Protein AF-A0A7S0FKZ5-F1 (afdb_monomer)

Organism: NCBI:txid265543

Sequence (270 aa):
DNKPTMSDDGDIVVIEYAALLEEPGESDAANELKEKLTAAFGTDKSLGIVAIRGVPQFLEVRTEFLPMAHRLAHLPHDYLENELSDPKTLYNAGWSHGKEKLGDKPDTAKGSFYFNPLSDQPGTPELRDQFPLSYPCNVWPDERKIPGFEVKAKDLGSIMHKAVVRLSLHIDALAKKRLGESYADHMLYKQMQATDKAKGRLLYYFPIESSDASASGEKVSASEDSWIGWHNDSGFLTALAGDMYVNDETGQPIDKSLIDPAAGLYAVNR

Mean predicted aligned error: 7.4 Å

Radius of gyration: 20.61 Å; Cα contacts (8 Å, |Δi|>4): 330; chains: 1; bounding box: 55×38×53 Å

pLDDT: mean 86.05, std 18.17, range [23.62, 98.62]

Secondary structure (DSSP, 8-state):
--------PPPPEEEEHHHHHSPS-SSHHHHHHHHHHHHHHTSTT--S-EEEE--TTHHHHHHHHTTHHHHHHTS-HHHIIIIIB-GGGTSSSEEEES-SEETTEE--SEEEEEE-SS-SS-S-HHHHHH-TTTSPPP-PPPTTTSTTHHHHHHHHHHHHHHHHHHHHHHHHHHHHHHHGGGS-TTHHHHHHHH-----EEEEEEPPPPTTGGGTS-S---SS---SS-S---SSS---------B-TTT-PBPPGGGS-TT-SPPP---

Nearest PDB structures (foldseek):
  8rdb-assembly1_A  TM=6.483E-01  e=1.941E-03  Aspergillus nidulans FGSC A4
  1gp4-assembly1_A  TM=5.323E-01  e=3.664E-03  Arabidopsis thaliana

Solvent-accessible surface area (backbone atoms only — not comparable to full-atom values): 16377 Å² total; per-residue (Å²): 139,86,68,83,77,79,69,94,66,61,75,82,34,76,44,56,39,70,67,44,74,53,74,88,58,89,48,72,70,38,45,53,51,51,52,48,50,37,53,14,61,68,46,98,70,27,74,66,44,72,46,74,40,81,56,79,67,47,69,60,42,47,66,63,35,58,49,46,40,48,60,60,75,67,47,60,64,70,52,43,61,70,67,22,36,31,76,88,30,72,37,55,13,8,37,40,62,46,76,56,64,60,82,95,42,62,36,71,53,40,42,37,36,23,32,35,39,75,33,58,63,20,71,51,74,66,48,23,72,76,35,34,64,81,27,45,49,50,43,73,78,56,55,91,80,47,69,60,50,68,59,36,49,24,51,43,42,44,53,53,46,55,50,52,29,35,47,27,44,52,50,31,53,54,47,31,72,75,49,43,88,83,38,67,86,49,50,56,19,53,51,55,66,68,52,47,78,51,84,43,72,50,72,38,76,55,89,79,58,80,69,60,71,61,70,50,87,57,86,78,62,99,70,76,93,58,97,61,78,93,78,80,82,96,66,96,75,87,86,80,90,71,90,80,58,53,40,86,93,75,44,44,77,54,61,74,91,76,53,60,89,88,65,80,90,79,90,77,81,133

Structure (mmCIF, N/CA/C/O backbone):
data_AF-A0A7S0FKZ5-F1
#
_entry.id   AF-A0A7S0FKZ5-F1
#
loop_
_atom_site.group_PDB
_atom_site.id
_atom_site.type_symbol
_atom_site.label_atom_id
_atom_site.label_alt_id
_atom_site.label_comp_id
_atom_site.label_asym_id
_atom_site.label_entity_id
_atom_site.label_seq_id
_atom_site.pdbx_PDB_ins_code
_atom_site.Cartn_x
_atom_site.Cartn_y
_atom_site.Cartn_z
_atom_site.occupancy
_atom_site.B_iso_or_equiv
_atom_site.auth_seq_id
_atom_site.auth_comp_id
_atom_site.auth_asym_id
_atom_site.auth_atom_id
_atom_site.pdbx_PDB_model_num
ATOM 1 N N . ASP A 1 1 ? 34.069 11.061 21.290 1.00 31.83 1 ASP A N 1
ATOM 2 C CA . ASP A 1 1 ? 33.058 10.106 21.778 1.00 31.83 1 ASP A CA 1
ATOM 3 C C . ASP A 1 1 ? 31.663 10.489 21.307 1.00 31.83 1 ASP A C 1
ATOM 5 O O . ASP A 1 1 ? 30.869 11.007 22.076 1.00 31.83 1 ASP A O 1
ATOM 9 N N . ASN A 1 2 ? 31.371 10.245 20.026 1.00 30.17 2 ASN A N 1
ATOM 10 C CA . ASN A 1 2 ? 30.019 10.354 19.472 1.00 30.17 2 ASN A CA 1
ATOM 11 C C . ASN A 1 2 ? 29.392 8.963 19.487 1.00 30.17 2 ASN A C 1
ATOM 13 O O . ASN A 1 2 ? 29.388 8.260 18.480 1.00 30.17 2 ASN A O 1
ATOM 17 N N . LYS A 1 3 ? 28.913 8.540 20.656 1.00 23.62 3 LYS A N 1
ATOM 18 C CA . LYS A 1 3 ? 27.887 7.501 20.682 1.00 23.62 3 LYS A CA 1
ATOM 19 C C . LYS A 1 3 ? 26.564 8.200 20.369 1.00 23.62 3 LYS A C 1
ATOM 21 O O . LYS A 1 3 ? 26.274 9.182 21.054 1.00 23.62 3 LYS A O 1
ATOM 26 N N . PRO A 1 4 ? 25.785 7.743 19.377 1.00 32.03 4 PRO A N 1
ATOM 27 C CA . PRO A 1 4 ? 24.413 8.193 19.264 1.00 32.03 4 PRO A CA 1
ATOM 28 C C . PRO A 1 4 ? 23.724 7.825 20.576 1.00 32.03 4 PRO A C 1
ATOM 30 O O . PRO A 1 4 ? 23.733 6.667 21.002 1.00 32.03 4 PRO A O 1
ATOM 33 N N . THR A 1 5 ? 23.227 8.839 21.275 1.00 30.34 5 THR A N 1
ATOM 34 C CA . THR A 1 5 ? 22.251 8.660 22.342 1.00 30.34 5 THR A CA 1
ATOM 35 C C . THR A 1 5 ? 21.061 7.960 21.710 1.00 30.34 5 THR A C 1
ATOM 37 O O . THR A 1 5 ? 20.418 8.549 20.847 1.00 30.34 5 THR A O 1
ATOM 40 N N . MET A 1 6 ? 20.814 6.704 22.091 1.00 30.47 6 MET A N 1
ATOM 41 C CA . MET A 1 6 ? 19.527 6.078 21.817 1.00 30.47 6 MET A CA 1
ATOM 42 C C . MET A 1 6 ? 18.484 6.951 22.503 1.00 30.47 6 MET A C 1
ATOM 44 O O . MET A 1 6 ? 18.474 7.057 23.731 1.00 30.47 6 MET A O 1
ATOM 48 N N . SER A 1 7 ? 17.694 7.665 21.713 1.00 39.47 7 SER A N 1
ATOM 49 C CA . SER A 1 7 ? 16.415 8.172 22.170 1.00 39.47 7 SER A CA 1
ATOM 50 C C . SER A 1 7 ? 15.589 6.966 22.625 1.00 39.47 7 SER A C 1
ATOM 52 O O . SER A 1 7 ? 15.642 5.906 22.001 1.00 39.47 7 SER A O 1
ATOM 54 N N . ASP A 1 8 ? 14.881 7.102 23.748 1.00 44.47 8 ASP A N 1
ATOM 55 C CA . ASP A 1 8 ? 13.834 6.167 24.190 1.00 44.47 8 ASP A CA 1
ATOM 56 C C . ASP A 1 8 ? 12.657 6.230 23.188 1.00 44.47 8 ASP A C 1
ATOM 58 O O . ASP A 1 8 ? 11.556 6.682 23.512 1.00 44.47 8 ASP A O 1
ATOM 62 N N . ASP A 1 9 ? 12.910 5.865 21.932 1.00 56.28 9 ASP A N 1
ATOM 63 C CA . ASP A 1 9 ? 11.932 5.874 20.855 1.00 56.28 9 ASP A CA 1
ATOM 64 C C . ASP A 1 9 ? 10.984 4.695 21.053 1.00 56.28 9 ASP A C 1
ATOM 66 O O . ASP A 1 9 ? 11.412 3.565 21.285 1.00 56.28 9 ASP A O 1
ATOM 70 N N . GLY A 1 10 ? 9.676 4.965 21.022 1.00 60.03 10 GLY A N 1
ATOM 71 C CA . GLY A 1 10 ? 8.663 3.937 21.236 1.00 60.03 10 GLY A CA 1
ATOM 72 C C . GLY A 1 10 ? 8.836 2.783 20.250 1.00 60.03 10 GLY A C 1
ATOM 73 O O . GLY A 1 10 ? 8.905 3.008 19.047 1.00 60.03 10 GLY A O 1
ATOM 74 N N . ASP A 1 11 ? 8.891 1.551 20.751 1.00 75.94 11 ASP A N 1
ATOM 75 C CA . ASP A 1 11 ? 8.983 0.361 19.906 1.00 75.94 11 ASP A CA 1
ATOM 76 C C . ASP A 1 11 ? 7.788 0.268 18.944 1.00 75.94 11 ASP A C 1
ATOM 78 O O . ASP A 1 11 ? 6.643 0.574 19.302 1.00 75.94 11 ASP A O 1
ATOM 82 N N . ILE A 1 12 ? 8.031 -0.221 17.722 1.00 87.75 12 ILE A N 1
ATOM 83 C CA . ILE A 1 12 ? 6.943 -0.518 16.788 1.00 87.75 12 ILE A CA 1
ATOM 84 C C . ILE A 1 12 ? 6.005 -1.562 17.400 1.00 87.75 12 ILE A C 1
ATOM 86 O O . ILE A 1 12 ? 6.396 -2.682 17.737 1.00 87.75 12 ILE A O 1
ATOM 90 N N . VAL A 1 13 ? 4.729 -1.204 17.522 1.00 93.31 13 VAL A N 1
ATOM 91 C CA . VAL A 1 13 ? 3.721 -2.125 18.041 1.00 93.31 13 VAL A CA 1
ATOM 92 C C . VAL A 1 13 ? 3.416 -3.180 16.985 1.00 93.31 13 VAL A C 1
ATOM 94 O O . VAL A 1 13 ? 3.033 -2.857 15.860 1.00 93.31 13 VAL A O 1
ATOM 97 N N . VAL A 1 14 ? 3.537 -4.453 17.364 1.00 95.62 14 VAL A N 1
ATOM 98 C CA . VAL A 1 14 ? 3.203 -5.597 16.509 1.00 95.62 14 VAL A CA 1
ATOM 99 C C . VAL A 1 14 ? 1.893 -6.235 16.973 1.00 95.62 14 VAL A C 1
ATOM 101 O O . VAL A 1 14 ? 1.732 -6.564 18.151 1.00 95.62 14 VAL A O 1
ATOM 104 N N . ILE A 1 15 ? 0.967 -6.454 16.039 1.00 97.31 15 ILE A N 1
ATOM 105 C CA . ILE A 1 15 ? -0.297 -7.164 16.269 1.00 97.31 15 ILE A CA 1
ATOM 106 C C . ILE A 1 15 ? -0.434 -8.366 15.333 1.00 97.31 15 ILE A C 1
ATOM 108 O O . ILE A 1 15 ? 0.088 -8.371 14.219 1.00 97.31 15 ILE A O 1
ATOM 112 N N . GLU A 1 16 ? -1.172 -9.382 15.774 1.00 97.75 16 GLU A N 1
ATOM 113 C CA . GLU A 1 16 ? -1.521 -10.524 14.928 1.00 97.75 16 GLU A CA 1
ATOM 114 C C . GLU A 1 16 ? -2.756 -10.213 14.087 1.00 97.75 16 GLU A C 1
ATOM 116 O O . GLU A 1 16 ? -3.769 -9.740 14.602 1.00 97.75 16 GLU A O 1
ATOM 121 N N . TYR A 1 17 ? -2.713 -10.562 12.803 1.00 98.12 17 TYR A N 1
ATOM 122 C CA . TYR A 1 17 ? -3.852 -10.431 11.900 1.00 98.12 17 TYR A CA 1
ATOM 123 C C . TYR A 1 17 ? -5.085 -11.180 12.418 1.00 98.12 17 TYR A C 1
ATOM 125 O O . TYR A 1 17 ? -6.198 -10.682 12.294 1.00 98.12 17 TYR A O 1
ATOM 133 N N . ALA A 1 18 ? -4.890 -12.336 13.061 1.00 97.69 18 ALA A N 1
ATOM 134 C CA . ALA A 1 18 ? -5.976 -13.104 13.668 1.00 97.69 18 ALA A CA 1
ATOM 135 C C . ALA A 1 18 ? -6.762 -12.291 14.712 1.00 97.69 18 ALA A C 1
ATOM 137 O O . ALA A 1 18 ? -7.983 -12.384 14.749 1.00 97.69 18 ALA A O 1
ATOM 138 N N . ALA A 1 19 ? -6.098 -11.431 15.492 1.00 97.31 19 ALA A N 1
ATOM 139 C CA . ALA A 1 19 ? -6.779 -10.574 16.463 1.00 97.31 19 ALA A CA 1
ATOM 140 C C . ALA A 1 19 ? -7.684 -9.530 15.783 1.00 97.31 19 ALA A C 1
ATOM 142 O O . ALA A 1 19 ? -8.717 -9.157 16.328 1.00 97.31 19 ALA A O 1
ATOM 143 N N . LEU A 1 20 ? -7.339 -9.092 14.565 1.00 97.44 20 LEU A N 1
ATOM 144 C CA . LEU A 1 20 ? -8.171 -8.172 13.785 1.00 97.44 20 LEU A CA 1
ATOM 145 C C . LEU A 1 20 ? -9.438 -8.841 13.229 1.00 97.44 20 LEU A C 1
ATOM 147 O O . LEU A 1 20 ? -10.382 -8.141 12.857 1.00 97.44 20 LEU A O 1
ATOM 151 N N . LEU A 1 21 ? -9.476 -10.174 13.145 1.00 96.88 21 LEU A N 1
ATOM 152 C CA . LEU A 1 21 ? -10.645 -10.925 12.672 1.00 96.88 21 LEU A CA 1
ATOM 153 C C . LEU A 1 21 ? -11.752 -11.028 13.724 1.00 96.88 21 LEU A C 1
ATOM 155 O O . LEU A 1 21 ? -12.902 -11.253 13.358 1.00 96.88 21 LEU A O 1
ATOM 159 N N . GLU A 1 22 ? -11.422 -10.803 14.992 1.00 95.56 22 GLU A N 1
ATOM 160 C CA . GLU A 1 22 ? -12.399 -10.732 16.073 1.00 95.56 22 GLU A CA 1
ATOM 161 C C . GLU A 1 22 ? -13.160 -9.400 16.042 1.00 95.56 22 GLU A C 1
ATOM 163 O O . GLU A 1 22 ? -12.671 -8.386 15.524 1.00 95.56 22 GLU A O 1
ATOM 168 N N . GLU A 1 23 ? -14.368 -9.400 16.601 1.00 95.12 23 GLU A N 1
ATOM 169 C CA . GLU A 1 23 ? -15.159 -8.183 16.785 1.00 95.12 23 GLU A CA 1
ATOM 170 C C . GLU A 1 23 ? -14.665 -7.391 18.010 1.00 95.12 23 GLU A C 1
ATOM 172 O O . GLU A 1 23 ? -14.258 -7.992 19.012 1.00 95.12 23 GLU A O 1
ATOM 177 N N . PRO A 1 24 ? -14.707 -6.045 17.979 1.00 94.50 24 PRO A N 1
ATOM 178 C CA . PRO A 1 24 ? -14.398 -5.243 19.155 1.00 94.50 24 PRO A CA 1
ATOM 179 C C . PRO A 1 24 ? -15.311 -5.612 20.335 1.00 94.50 24 PRO A C 1
ATOM 181 O O . PRO A 1 24 ? -16.529 -5.712 20.195 1.00 94.50 24 PRO A O 1
ATOM 184 N N . GLY A 1 25 ? -14.737 -5.781 21.525 1.00 92.50 25 GLY A N 1
ATOM 185 C CA . GLY A 1 25 ? -15.482 -6.195 22.716 1.00 92.50 25 GLY A CA 1
ATOM 186 C C . GLY A 1 25 ? -14.664 -6.049 23.993 1.00 92.50 25 GLY A C 1
ATOM 187 O O . GLY A 1 25 ? -13.607 -5.432 23.974 1.00 92.50 25 GLY A O 1
ATOM 188 N N . GLU A 1 26 ? -15.141 -6.597 25.108 1.00 92.25 26 GLU A N 1
ATOM 189 C CA . GLU A 1 26 ? -14.515 -6.459 26.439 1.00 92.25 26 GLU A CA 1
ATOM 190 C C . GLU A 1 26 ? -13.821 -7.746 26.927 1.00 92.25 26 GLU A C 1
ATOM 192 O O . GLU A 1 26 ? -13.556 -7.893 28.117 1.00 92.25 26 GLU A O 1
ATOM 197 N N . SER A 1 27 ? -13.537 -8.698 26.030 1.00 94.81 27 SER A N 1
ATOM 198 C CA . SER A 1 27 ? -12.722 -9.873 26.367 1.00 94.81 27 SER A CA 1
ATOM 199 C C . SER A 1 27 ? -11.263 -9.481 26.624 1.00 94.81 27 SER A C 1
ATOM 201 O O . SER A 1 27 ? -10.802 -8.447 26.138 1.00 94.81 27 SER A O 1
ATOM 203 N N . ASP A 1 28 ? -10.510 -10.331 27.329 1.00 94.06 28 ASP A N 1
ATOM 204 C CA . ASP A 1 28 ? -9.084 -10.092 27.602 1.00 94.06 28 ASP A CA 1
ATOM 205 C C . ASP A 1 28 ? -8.287 -9.854 26.309 1.00 94.06 28 ASP A C 1
ATOM 207 O O . ASP A 1 28 ? -7.548 -8.879 26.205 1.00 94.06 28 ASP A O 1
ATOM 211 N N . ALA A 1 29 ? -8.519 -10.674 25.278 1.00 92.44 29 ALA A N 1
ATOM 212 C CA . ALA A 1 29 ? -7.871 -10.527 23.974 1.00 92.44 29 ALA A CA 1
ATOM 213 C C . ALA A 1 29 ? -8.257 -9.219 23.256 1.00 92.44 29 ALA A C 1
ATOM 215 O O . ALA A 1 29 ? -7.410 -8.565 22.645 1.00 92.44 29 ALA A O 1
ATOM 216 N N . ALA A 1 30 ? -9.528 -8.807 23.337 1.00 94.31 30 ALA A N 1
ATOM 217 C CA . ALA A 1 30 ? -9.972 -7.548 22.744 1.00 94.31 30 ALA A CA 1
ATOM 218 C C . ALA A 1 30 ? -9.375 -6.341 23.482 1.00 94.31 30 ALA A C 1
ATOM 220 O O . ALA A 1 30 ? -8.993 -5.356 22.851 1.00 94.31 30 ALA A O 1
ATOM 221 N N . ASN A 1 31 ? -9.253 -6.416 24.808 1.00 94.69 31 ASN A N 1
ATOM 222 C CA . ASN A 1 31 ? -8.615 -5.377 25.609 1.00 94.69 31 ASN A CA 1
ATOM 223 C C . ASN A 1 31 ? -7.109 -5.290 25.337 1.00 94.69 31 ASN A C 1
ATOM 225 O O . ASN A 1 31 ? -6.610 -4.183 25.141 1.00 94.69 31 ASN A O 1
ATOM 229 N N . GLU A 1 32 ? -6.415 -6.421 25.189 1.00 95.62 32 GLU A N 1
ATOM 230 C CA . GLU A 1 32 ? -5.006 -6.448 24.772 1.00 95.62 32 GLU A CA 1
ATOM 231 C C . GLU A 1 32 ? -4.809 -5.762 23.407 1.00 95.62 32 GLU A C 1
ATOM 233 O O . GLU A 1 32 ? -3.904 -4.942 23.231 1.00 95.62 32 GLU A O 1
ATOM 238 N N . LEU A 1 33 ? -5.679 -6.042 22.429 1.00 96.19 33 LEU A N 1
ATOM 239 C CA . LEU A 1 33 ? -5.626 -5.383 21.122 1.00 96.19 33 LEU A CA 1
ATOM 240 C C . LEU A 1 33 ? -5.881 -3.870 21.226 1.00 96.19 33 LEU A C 1
ATOM 242 O O . LEU A 1 33 ? -5.159 -3.088 20.605 1.00 96.19 33 LEU A O 1
ATOM 246 N N . LYS A 1 34 ? -6.865 -3.437 22.026 1.00 94.88 34 LYS A N 1
ATOM 247 C CA . LYS A 1 34 ? -7.134 -2.006 22.269 1.00 94.88 34 LYS A CA 1
ATOM 248 C C . LYS A 1 34 ? -5.923 -1.301 22.876 1.00 94.88 34 LYS A C 1
ATOM 250 O O . LYS A 1 34 ? -5.613 -0.183 22.464 1.00 94.88 34 LYS A O 1
ATOM 255 N N . GLU A 1 35 ? -5.251 -1.922 23.843 1.00 94.31 35 GLU A N 1
ATOM 256 C CA . GLU A 1 35 ? -4.046 -1.374 24.473 1.00 94.31 35 GLU A CA 1
ATOM 257 C C . GLU A 1 35 ? -2.916 -1.216 23.453 1.00 94.31 35 GLU A C 1
ATOM 259 O O . GLU A 1 35 ? -2.349 -0.129 23.336 1.00 94.31 35 GLU A O 1
ATOM 264 N N . LYS A 1 36 ? -2.666 -2.245 22.633 1.00 95.25 36 LYS A N 1
ATOM 265 C CA . LYS A 1 36 ? -1.683 -2.185 21.540 1.00 95.25 36 LYS A CA 1
ATOM 266 C C . LYS A 1 36 ? -2.000 -1.070 20.543 1.00 95.25 36 LYS A C 1
ATOM 268 O O . LYS A 1 36 ? -1.132 -0.266 20.219 1.00 95.25 36 LYS A O 1
ATOM 273 N N . LEU A 1 37 ? -3.246 -0.964 20.088 1.00 95.12 37 LEU A N 1
ATOM 274 C CA . LEU A 1 37 ? -3.654 0.088 19.152 1.00 95.12 37 LEU A CA 1
ATOM 275 C C . LEU A 1 37 ? -3.602 1.491 19.778 1.00 95.12 37 LEU A C 1
ATOM 277 O O . LEU A 1 37 ? -3.259 2.457 19.097 1.00 95.12 37 LEU A O 1
ATOM 281 N N . THR A 1 38 ? -3.877 1.614 21.079 1.00 93.12 38 THR A N 1
ATOM 282 C CA . THR A 1 38 ? -3.708 2.877 21.814 1.00 93.12 38 THR A CA 1
ATOM 283 C C . THR A 1 38 ? -2.232 3.262 21.910 1.00 93.12 38 THR A C 1
ATOM 285 O O . THR A 1 38 ? -1.905 4.428 21.715 1.00 93.12 38 THR A O 1
ATOM 288 N N . ALA A 1 39 ? -1.332 2.303 22.138 1.00 91.75 39 ALA A N 1
ATOM 289 C CA . ALA A 1 39 ? 0.108 2.545 22.104 1.00 91.75 39 ALA A CA 1
ATOM 290 C C . ALA A 1 39 ? 0.602 2.921 20.694 1.00 91.75 39 ALA A C 1
ATOM 292 O O . ALA A 1 39 ? 1.447 3.804 20.560 1.00 91.75 39 ALA A O 1
ATOM 293 N N . ALA A 1 40 ? 0.031 2.326 19.642 1.00 91.75 40 ALA A N 1
ATOM 294 C CA . ALA A 1 40 ? 0.404 2.591 18.251 1.00 91.75 40 ALA A CA 1
ATOM 295 C C . ALA A 1 40 ? -0.056 3.966 17.729 1.00 91.75 40 ALA A C 1
ATOM 297 O O . ALA A 1 40 ? 0.678 4.595 16.969 1.00 91.75 40 ALA A O 1
ATOM 298 N N . PHE A 1 41 ? -1.247 4.442 18.127 1.00 89.62 41 PHE A N 1
ATOM 299 C CA . PHE A 1 41 ? -1.883 5.636 17.536 1.00 89.62 41 PHE A CA 1
ATOM 300 C C . PHE A 1 41 ? -2.368 6.704 18.530 1.00 89.62 41 PHE A C 1
ATOM 302 O O . PHE A 1 41 ? -2.706 7.813 18.121 1.00 89.62 41 PHE A O 1
ATOM 309 N N . GLY A 1 42 ? -2.523 6.372 19.811 1.00 80.69 42 GLY A N 1
ATOM 310 C CA . GLY A 1 42 ? -3.374 7.123 20.739 1.00 80.69 42 GLY A CA 1
ATOM 311 C C . GLY A 1 42 ? -2.658 8.085 21.687 1.00 80.69 42 GLY A C 1
ATOM 312 O O . GLY A 1 42 ? -3.336 8.899 22.321 1.00 80.69 42 GLY A O 1
ATOM 313 N N . THR A 1 43 ? -1.333 7.999 21.808 1.00 75.19 43 THR A N 1
ATOM 314 C CA . THR A 1 43 ? -0.536 8.769 22.777 1.00 75.19 43 THR A CA 1
ATOM 315 C C . THR A 1 43 ? 0.409 9.749 22.091 1.00 75.19 43 THR A C 1
ATOM 317 O O . THR A 1 43 ? 0.727 9.609 20.917 1.00 75.19 43 THR A O 1
ATOM 320 N N . ASP A 1 44 ? 0.886 10.739 22.837 1.00 78.69 44 ASP A N 1
ATOM 321 C CA . ASP A 1 44 ? 1.966 11.642 22.421 1.00 78.69 44 ASP A CA 1
ATOM 322 C C . ASP A 1 44 ? 3.291 10.910 22.148 1.00 78.69 44 ASP A C 1
ATOM 324 O O . ASP A 1 44 ? 4.121 11.405 21.394 1.00 78.69 44 ASP A O 1
ATOM 328 N N . LYS A 1 45 ? 3.466 9.714 22.721 1.00 79.31 45 LYS A N 1
ATOM 329 C CA . LYS A 1 45 ? 4.622 8.830 22.511 1.00 79.31 45 LYS A CA 1
ATOM 330 C C . LYS A 1 45 ? 4.436 7.825 21.372 1.00 79.31 45 LYS A C 1
ATOM 332 O O . LYS A 1 45 ? 5.319 7.008 21.125 1.00 79.31 45 LYS A O 1
ATOM 337 N N . SER A 1 46 ? 3.274 7.823 20.724 1.00 85.06 46 SER A N 1
ATOM 338 C CA . SER A 1 46 ? 2.955 6.862 19.674 1.00 85.06 46 SER A CA 1
ATOM 339 C C . SER A 1 46 ? 3.710 7.193 18.390 1.00 85.06 46 SER A C 1
ATOM 341 O O . SER A 1 46 ? 3.670 8.330 17.929 1.00 85.06 46 SER A O 1
ATOM 343 N N . LEU A 1 47 ? 4.309 6.183 17.752 1.00 86.25 47 LEU A N 1
ATOM 344 C CA . LEU A 1 47 ? 4.926 6.349 16.429 1.00 86.25 47 LEU A CA 1
ATOM 345 C C . LEU A 1 47 ? 3.903 6.650 15.318 1.00 86.25 47 LEU A C 1
ATOM 347 O O . LEU A 1 47 ? 4.283 7.068 14.229 1.00 86.25 47 LEU A O 1
ATOM 351 N N . GLY A 1 48 ? 2.612 6.394 15.558 1.00 89.38 48 GLY A N 1
ATOM 352 C CA . GLY A 1 48 ? 1.572 6.486 14.532 1.00 89.38 48 GLY A CA 1
ATOM 353 C C . GLY A 1 48 ? 1.597 5.314 13.547 1.00 89.38 48 GLY A C 1
ATOM 354 O O . GLY A 1 48 ? 1.033 5.416 12.460 1.00 89.38 48 GLY A O 1
ATOM 355 N N . ILE A 1 49 ? 2.263 4.211 13.907 1.00 90.50 49 ILE A N 1
ATOM 356 C CA . ILE A 1 49 ? 2.503 3.045 13.051 1.00 90.50 49 ILE A CA 1
ATOM 357 C C . ILE A 1 49 ? 2.203 1.766 13.837 1.00 90.50 49 ILE A C 1
ATOM 359 O O . ILE A 1 49 ? 2.514 1.658 15.023 1.00 90.50 49 ILE A O 1
ATOM 363 N N . VAL A 1 50 ? 1.636 0.774 13.149 1.00 94.81 50 VAL A N 1
ATOM 364 C CA . VAL A 1 50 ? 1.459 -0.592 13.653 1.00 94.81 50 VAL A CA 1
ATOM 365 C C . VAL A 1 50 ? 1.945 -1.595 12.609 1.00 94.81 50 VAL A C 1
ATOM 367 O O . VAL A 1 50 ? 1.674 -1.445 11.417 1.00 94.81 50 VAL A O 1
ATOM 370 N N . ALA A 1 51 ? 2.644 -2.638 13.049 1.00 95.38 51 ALA A N 1
ATOM 371 C CA . ALA A 1 51 ? 3.010 -3.774 12.214 1.00 95.38 51 ALA A CA 1
ATOM 372 C C . ALA A 1 51 ? 1.993 -4.907 12.392 1.00 95.38 51 ALA A C 1
ATOM 374 O O . ALA A 1 51 ? 1.688 -5.315 13.512 1.00 95.38 51 ALA A O 1
ATOM 375 N N . ILE A 1 52 ? 1.486 -5.448 11.283 1.00 97.25 52 ILE A N 1
ATOM 376 C CA . ILE A 1 52 ? 0.530 -6.561 11.292 1.00 97.25 52 ILE A CA 1
ATOM 377 C C . ILE A 1 52 ? 1.243 -7.826 10.820 1.00 97.25 52 ILE A C 1
ATOM 379 O O . ILE A 1 52 ? 1.736 -7.890 9.693 1.00 97.25 52 ILE A O 1
ATOM 383 N N . ARG A 1 53 ? 1.281 -8.847 11.675 1.00 96.44 53 ARG A N 1
ATOM 384 C CA . ARG A 1 53 ? 1.888 -10.151 11.389 1.00 96.44 53 ARG A CA 1
ATOM 385 C C . ARG A 1 53 ? 0.826 -11.199 11.063 1.00 96.44 53 ARG A C 1
ATOM 387 O O . ARG A 1 53 ? -0.325 -11.083 11.465 1.00 96.44 53 ARG A O 1
ATOM 394 N N . GLY A 1 54 ? 1.215 -12.231 10.314 1.00 97.12 54 GLY A N 1
ATOM 395 C CA . GLY A 1 54 ? 0.357 -13.393 10.071 1.00 97.12 54 GLY A CA 1
ATOM 396 C C . GLY A 1 54 ? -0.769 -13.146 9.066 1.00 97.12 54 GLY A C 1
ATOM 397 O O . GLY A 1 54 ? -1.756 -13.875 9.077 1.00 97.12 54 GLY A O 1
ATOM 398 N N . VAL A 1 55 ? -0.639 -12.134 8.200 1.00 98.19 55 VAL A N 1
ATOM 399 C CA . VAL A 1 55 ? -1.596 -11.886 7.112 1.00 98.19 55 VAL A CA 1
ATOM 400 C C . VAL A 1 55 ? -1.498 -13.029 6.084 1.00 98.19 55 VAL A C 1
ATOM 402 O O . VAL A 1 55 ? -0.420 -13.230 5.513 1.00 98.19 55 VAL A O 1
ATOM 405 N N . PRO A 1 56 ? -2.579 -13.791 5.826 1.00 98.00 56 PRO A N 1
ATOM 406 C CA . PRO A 1 56 ? -2.550 -14.916 4.892 1.00 98.00 56 PRO A CA 1
ATOM 407 C C . PRO A 1 56 ? -2.134 -14.492 3.480 1.00 98.00 56 PRO A C 1
ATOM 409 O O . PRO A 1 56 ? -2.563 -13.443 3.005 1.00 98.00 56 PRO A O 1
ATOM 412 N N . GLN A 1 57 ? -1.320 -15.317 2.810 1.00 97.56 57 GLN A N 1
ATOM 413 C CA . GLN A 1 57 ? -0.819 -15.129 1.430 1.00 97.56 57 GLN A CA 1
ATOM 414 C C . GLN A 1 57 ? 0.024 -13.863 1.182 1.00 97.56 57 GLN A C 1
ATOM 416 O O . GLN A 1 57 ? 0.665 -13.755 0.141 1.00 97.56 57 GLN A O 1
ATOM 421 N N . PHE A 1 58 ? 0.100 -12.930 2.137 1.00 98.06 58 PHE A N 1
ATOM 422 C CA . PHE A 1 58 ? 0.820 -11.668 1.973 1.00 98.06 58 PHE A CA 1
ATOM 423 C C . PHE A 1 58 ? 2.285 -11.878 1.581 1.00 98.06 58 PHE A C 1
ATOM 425 O O . PHE A 1 58 ? 2.749 -11.283 0.615 1.00 98.06 58 PHE A O 1
ATOM 432 N N . LEU A 1 59 ? 3.011 -12.743 2.301 1.00 96.19 59 LEU A N 1
ATOM 433 C CA . LEU A 1 59 ? 4.434 -12.981 2.036 1.00 96.19 59 LEU A CA 1
ATOM 434 C C . LEU A 1 59 ? 4.683 -13.620 0.667 1.00 96.19 59 LEU A C 1
ATOM 436 O O . LEU A 1 59 ? 5.638 -13.236 -0.002 1.00 96.19 59 LEU A O 1
ATOM 440 N N . GLU A 1 60 ? 3.838 -14.561 0.252 1.00 97.12 60 GLU A N 1
ATOM 441 C CA . GLU A 1 60 ? 3.920 -15.218 -1.057 1.00 97.12 60 GLU A CA 1
ATOM 442 C C . GLU A 1 60 ? 3.733 -14.195 -2.182 1.00 97.12 60 GLU A C 1
ATOM 444 O O . GLU A 1 60 ? 4.659 -13.948 -2.953 1.00 97.12 60 GLU A O 1
ATOM 449 N N . VAL A 1 61 ? 2.591 -13.500 -2.198 1.00 98.00 61 VAL A N 1
ATOM 450 C CA . VAL A 1 61 ? 2.264 -12.528 -3.252 1.00 98.00 61 VAL A CA 1
ATOM 451 C C . VAL A 1 61 ? 3.261 -11.371 -3.271 1.00 98.00 61 VAL A C 1
ATOM 453 O O . VAL A 1 61 ? 3.700 -10.948 -4.338 1.00 98.00 61 VAL A O 1
ATOM 456 N N . ARG A 1 62 ? 3.684 -10.878 -2.101 1.00 96.88 62 ARG A N 1
ATOM 457 C CA . ARG A 1 62 ? 4.724 -9.846 -1.991 1.00 96.88 62 ARG A CA 1
ATOM 458 C C . ARG A 1 62 ? 6.039 -10.297 -2.625 1.00 96.88 62 ARG A C 1
ATOM 460 O O . ARG A 1 62 ? 6.686 -9.504 -3.305 1.00 96.88 62 ARG A O 1
ATOM 467 N N . THR A 1 63 ? 6.444 -11.543 -2.380 1.00 95.38 63 THR A N 1
ATOM 468 C CA . THR A 1 63 ? 7.710 -12.091 -2.891 1.00 95.38 63 THR A CA 1
ATOM 469 C C . THR A 1 63 ? 7.685 -12.253 -4.407 1.00 95.38 63 THR A C 1
ATOM 471 O O . THR A 1 63 ? 8.714 -12.097 -5.055 1.00 95.38 63 THR A O 1
ATOM 474 N N . GLU A 1 64 ? 6.512 -12.505 -4.980 1.00 95.62 64 GLU A N 1
ATOM 475 C CA . GLU A 1 64 ? 6.327 -12.603 -6.427 1.00 95.62 64 GLU A CA 1
ATOM 476 C C . GLU A 1 64 ? 6.184 -11.236 -7.106 1.00 95.62 64 GLU A C 1
ATOM 478 O O . GLU A 1 64 ? 6.727 -11.033 -8.192 1.00 95.62 64 GLU A O 1
ATOM 483 N N . PHE A 1 65 ? 5.463 -10.296 -6.484 1.00 97.56 65 PHE A N 1
ATOM 484 C CA . PHE A 1 65 ? 5.130 -9.010 -7.095 1.00 97.56 65 PHE A CA 1
ATOM 485 C C . PHE A 1 65 ? 6.260 -7.983 -7.015 1.00 97.56 65 PHE A C 1
ATOM 487 O O . PHE A 1 65 ? 6.562 -7.343 -8.019 1.00 97.56 65 PHE A O 1
ATOM 494 N N . LEU A 1 66 ? 6.900 -7.802 -5.851 1.00 96.56 66 LEU A N 1
ATOM 495 C CA . LEU A 1 66 ? 7.880 -6.719 -5.679 1.00 96.56 66 LEU A CA 1
ATOM 496 C C . LEU A 1 66 ? 9.063 -6.793 -6.667 1.00 96.56 66 LEU A C 1
ATOM 498 O O . LEU A 1 66 ? 9.406 -5.749 -7.223 1.00 96.56 66 LEU A O 1
ATOM 502 N N . PRO A 1 67 ? 9.636 -7.971 -6.998 1.00 95.38 67 PRO A N 1
ATOM 503 C CA . PRO A 1 67 ? 10.666 -8.065 -8.036 1.00 95.38 67 PRO A CA 1
ATOM 504 C C . PRO A 1 67 ? 10.199 -7.627 -9.431 1.00 95.38 67 PRO A C 1
ATOM 506 O O . PRO A 1 67 ? 11.019 -7.286 -10.280 1.00 95.38 67 PRO A O 1
ATOM 509 N N . MET A 1 68 ? 8.889 -7.611 -9.705 1.00 97.25 68 MET A N 1
ATOM 510 C CA . MET A 1 68 ? 8.373 -7.121 -10.986 1.00 97.25 68 MET A CA 1
ATOM 511 C C . MET A 1 68 ? 8.546 -5.605 -11.148 1.00 97.25 68 MET A C 1
ATOM 513 O O . MET A 1 68 ? 8.535 -5.133 -12.283 1.00 97.25 68 MET A O 1
ATOM 517 N N . ALA A 1 69 ? 8.762 -4.852 -10.059 1.00 97.31 69 ALA A N 1
ATOM 518 C CA . ALA A 1 69 ? 9.104 -3.429 -10.121 1.00 97.31 69 ALA A CA 1
ATOM 519 C C . ALA A 1 69 ? 10.377 -3.189 -10.941 1.00 97.31 69 ALA A C 1
ATOM 521 O O . ALA A 1 69 ? 10.401 -2.292 -11.779 1.00 97.31 69 ALA A O 1
ATOM 522 N N . HIS A 1 70 ? 11.394 -4.041 -10.753 1.00 97.31 70 HIS A N 1
ATOM 523 C CA . HIS A 1 70 ? 12.628 -4.014 -11.539 1.00 97.31 70 HIS A CA 1
ATOM 524 C C . HIS A 1 70 ? 12.332 -4.211 -13.027 1.00 97.31 70 HIS A C 1
ATOM 526 O O . HIS A 1 70 ? 12.711 -3.379 -13.847 1.00 97.31 70 HIS A O 1
ATOM 532 N N . ARG A 1 71 ? 11.579 -5.265 -13.371 1.00 96.94 71 ARG A N 1
ATOM 533 C CA . ARG A 1 71 ? 11.230 -5.576 -14.769 1.00 96.94 71 ARG A CA 1
ATOM 534 C C . ARG A 1 71 ? 10.484 -4.429 -15.439 1.00 96.94 71 ARG A C 1
ATOM 536 O O . ARG A 1 71 ? 10.755 -4.135 -16.596 1.00 96.94 71 ARG A O 1
ATOM 543 N N . LEU A 1 72 ? 9.557 -3.804 -14.712 1.00 98.19 72 LEU A N 1
ATOM 544 C CA . LEU A 1 72 ? 8.818 -2.633 -15.169 1.00 98.19 72 LEU A CA 1
ATOM 545 C C . LEU A 1 72 ? 9.752 -1.449 -15.419 1.00 98.19 72 LEU A C 1
ATOM 547 O O . LEU A 1 72 ? 9.739 -0.903 -16.517 1.00 98.19 72 LEU A O 1
ATOM 551 N N . ALA A 1 73 ? 10.581 -1.092 -14.437 1.00 96.94 73 ALA A N 1
ATOM 552 C CA . ALA A 1 73 ? 11.494 0.046 -14.523 1.00 96.94 73 ALA A CA 1
ATOM 553 C C . ALA A 1 73 ? 12.529 -0.080 -15.657 1.00 96.94 73 ALA A C 1
ATOM 555 O O . ALA A 1 73 ? 13.018 0.932 -16.148 1.00 96.94 73 ALA A O 1
ATOM 556 N N . HIS A 1 74 ? 12.822 -1.308 -16.097 1.00 96.44 74 HIS A N 1
ATOM 557 C CA . HIS A 1 74 ? 13.771 -1.614 -17.171 1.00 96.44 74 HIS A CA 1
ATOM 558 C C . HIS A 1 74 ? 13.117 -1.890 -18.536 1.00 96.44 74 HIS A C 1
ATOM 560 O O . HIS A 1 74 ? 13.800 -2.291 -19.483 1.00 96.44 74 HIS A O 1
ATOM 566 N N . LEU A 1 75 ? 11.800 -1.697 -18.680 1.00 97.62 75 LEU A N 1
ATOM 567 C CA . LEU A 1 75 ? 11.174 -1.724 -20.003 1.00 97.62 75 LEU A CA 1
ATOM 568 C C . LEU A 1 75 ? 11.714 -0.581 -20.888 1.00 97.62 75 LEU A C 1
ATOM 570 O O . LEU A 1 75 ? 12.191 0.430 -20.374 1.00 97.62 75 LEU A O 1
ATOM 574 N N . PRO A 1 76 ? 11.626 -0.698 -22.230 1.00 97.50 76 PRO A N 1
ATOM 575 C CA . PRO A 1 76 ? 12.055 0.374 -23.122 1.00 97.50 76 PRO A CA 1
ATOM 576 C C . PRO A 1 76 ? 11.392 1.707 -22.762 1.00 97.50 76 PRO A C 1
ATOM 578 O O . PRO A 1 76 ? 10.169 1.765 -22.633 1.00 97.50 76 PRO A O 1
ATOM 581 N N . HIS A 1 77 ? 12.192 2.770 -22.660 1.00 95.25 77 HIS A N 1
ATOM 582 C CA . HIS A 1 77 ? 11.734 4.110 -22.278 1.00 95.25 77 HIS A CA 1
ATOM 583 C C . HIS A 1 77 ? 10.513 4.573 -23.088 1.00 95.25 77 HIS A C 1
ATOM 585 O O . HIS A 1 77 ? 9.528 5.028 -22.518 1.00 95.25 77 HIS A O 1
ATOM 591 N N . ASP A 1 78 ? 10.528 4.380 -24.409 1.00 97.06 78 ASP A N 1
ATOM 592 C CA . ASP A 1 78 ? 9.412 4.787 -25.269 1.00 97.06 78 ASP A CA 1
ATOM 593 C C . ASP A 1 78 ? 8.118 4.027 -24.960 1.00 97.06 78 ASP A C 1
ATOM 595 O O . ASP A 1 78 ? 7.034 4.572 -25.134 1.00 97.06 78 ASP A O 1
ATOM 599 N N . TYR A 1 79 ? 8.206 2.783 -24.489 1.00 97.81 79 TYR A N 1
ATOM 600 C CA . TYR A 1 79 ? 7.028 2.042 -24.049 1.00 97.81 79 TYR A CA 1
ATOM 601 C C . TYR A 1 79 ? 6.509 2.579 -22.712 1.00 97.81 79 TYR A C 1
ATOM 603 O O . TYR A 1 79 ? 5.310 2.795 -22.565 1.00 97.81 79 TYR A O 1
ATOM 611 N N . LEU A 1 80 ? 7.409 2.835 -21.757 1.00 97.50 80 LEU A N 1
ATOM 612 C CA . LEU A 1 80 ? 7.048 3.412 -20.462 1.00 97.50 80 LEU A CA 1
ATOM 613 C C . LEU A 1 80 ? 6.356 4.771 -20.629 1.00 97.50 80 LEU A C 1
ATOM 615 O O . LEU A 1 80 ? 5.267 4.974 -20.101 1.00 97.50 80 LEU A O 1
ATOM 619 N N . GLU A 1 81 ? 6.941 5.674 -21.413 1.00 95.50 81 GLU A N 1
ATOM 620 C CA . GLU A 1 81 ? 6.418 7.031 -21.570 1.00 95.50 81 GLU A CA 1
ATOM 621 C C . GLU A 1 81 ? 5.169 7.114 -22.454 1.00 95.50 81 GLU A C 1
ATOM 623 O O . GLU A 1 81 ? 4.284 7.913 -22.157 1.00 95.50 81 GLU A O 1
ATOM 628 N N . ASN A 1 82 ? 5.074 6.324 -23.529 1.00 95.88 82 ASN A N 1
ATOM 629 C CA . ASN A 1 82 ? 3.960 6.460 -24.477 1.00 95.88 82 ASN A CA 1
ATOM 630 C C . ASN A 1 82 ? 2.767 5.558 -24.151 1.00 95.88 82 ASN A C 1
ATOM 632 O O . ASN A 1 82 ? 1.635 5.937 -24.440 1.00 95.88 82 ASN A O 1
ATOM 636 N N . GLU A 1 83 ? 3.007 4.378 -23.573 1.00 97.56 83 GLU A N 1
ATOM 637 C CA . GLU A 1 83 ? 1.954 3.380 -23.344 1.00 97.56 83 GLU A CA 1
ATOM 638 C C . GLU A 1 83 ? 1.551 3.276 -21.874 1.00 97.56 83 GLU A C 1
ATOM 640 O O . GLU A 1 83 ? 0.432 2.857 -21.586 1.00 97.56 83 GLU A O 1
ATOM 645 N N . LEU A 1 84 ? 2.448 3.632 -20.943 1.00 97.88 84 LEU A N 1
ATOM 646 C CA . LEU A 1 84 ? 2.214 3.451 -19.509 1.00 97.88 84 LEU A CA 1
ATOM 647 C C . LEU A 1 84 ? 2.079 4.739 -18.713 1.00 97.88 84 LEU A C 1
ATOM 649 O O . LEU A 1 84 ? 1.592 4.669 -17.593 1.00 97.88 84 LEU A O 1
ATOM 653 N N . SER A 1 85 ? 2.456 5.898 -19.239 1.00 96.56 85 SER A N 1
ATOM 654 C CA . SER A 1 85 ? 2.233 7.171 -18.550 1.00 96.56 85 SER A CA 1
ATOM 655 C C . SER A 1 85 ? 0.823 7.711 -18.805 1.00 96.56 85 SER A C 1
ATOM 657 O O . SER A 1 85 ? 0.305 7.628 -19.917 1.00 96.56 85 SER A O 1
ATOM 659 N N . ASP A 1 86 ? 0.234 8.377 -17.808 1.00 95.44 86 ASP A N 1
ATOM 660 C CA . ASP A 1 86 ? -1.031 9.109 -17.966 1.00 95.44 86 ASP A CA 1
ATOM 661 C C . ASP A 1 86 ? -0.887 10.612 -17.648 1.00 95.44 86 ASP A C 1
ATOM 663 O O . ASP A 1 86 ? -1.199 11.071 -16.541 1.00 95.44 86 ASP A O 1
ATOM 667 N N . PRO A 1 87 ? -0.450 11.437 -18.620 1.00 92.94 87 PRO A N 1
ATOM 668 C CA . PRO A 1 87 ? -0.319 12.878 -18.418 1.00 92.94 87 PRO A CA 1
ATOM 669 C C . PRO A 1 87 ? -1.643 13.585 -18.096 1.00 92.94 87 PRO A C 1
ATOM 671 O O . PRO A 1 87 ? -1.629 14.645 -17.467 1.00 92.94 87 PRO A O 1
ATOM 674 N N . LYS A 1 88 ? -2.794 13.029 -18.508 1.00 91.00 88 LYS A N 1
ATOM 675 C CA . LYS A 1 88 ? -4.111 13.665 -18.316 1.00 91.00 88 LYS A CA 1
ATOM 676 C C . LYS A 1 88 ? -4.510 13.710 -16.846 1.00 91.00 88 LYS A C 1
ATOM 678 O O . LYS A 1 88 ? -5.198 14.636 -16.424 1.00 91.00 88 LYS A O 1
ATOM 683 N N . THR A 1 89 ? -4.052 12.735 -16.069 1.00 91.44 89 THR A N 1
ATOM 684 C CA . THR A 1 89 ? -4.284 12.665 -14.624 1.00 91.44 89 THR A CA 1
ATOM 685 C C . THR A 1 89 ? -3.090 13.177 -13.827 1.00 91.44 89 THR A C 1
ATOM 687 O O . THR A 1 89 ? -3.019 12.946 -12.624 1.00 91.44 89 THR A O 1
ATOM 690 N N . LEU A 1 90 ? -2.153 13.897 -14.461 1.00 91.56 90 LEU A N 1
ATOM 691 C CA . LEU A 1 90 ? -0.873 14.297 -13.865 1.00 91.56 90 LEU A CA 1
ATOM 692 C C . LEU A 1 90 ? -0.092 13.092 -13.315 1.00 91.56 90 LEU A C 1
ATOM 694 O O . LEU A 1 90 ? 0.446 13.158 -12.212 1.00 91.56 90 LEU A O 1
ATOM 698 N N . TYR A 1 91 ? -0.054 11.994 -14.078 1.00 92.81 91 TYR A N 1
ATOM 699 C CA . TYR A 1 91 ? 0.655 10.759 -13.733 1.00 92.81 91 TYR A CA 1
ATOM 700 C C . TYR A 1 91 ? 0.162 10.119 -12.421 1.00 92.81 91 TYR A C 1
ATOM 702 O O . TYR A 1 91 ? 0.925 9.482 -11.700 1.00 92.81 91 TYR A O 1
ATOM 710 N N . ASN A 1 92 ? -1.128 10.287 -12.090 1.00 91.81 92 ASN A N 1
ATOM 711 C CA . ASN A 1 92 ? -1.755 9.619 -10.941 1.00 91.81 92 ASN A CA 1
ATOM 712 C C . ASN A 1 92 ? -2.176 8.169 -11.239 1.00 91.81 92 ASN A C 1
ATOM 714 O O . ASN A 1 92 ? -2.632 7.479 -10.325 1.00 91.81 92 ASN A O 1
ATOM 718 N N . ALA A 1 93 ? -1.987 7.708 -12.476 1.00 96.06 93 ALA A N 1
ATOM 719 C CA . ALA A 1 93 ? -2.009 6.309 -12.876 1.00 96.06 93 ALA A CA 1
ATOM 720 C C . ALA A 1 93 ? -0.836 6.005 -13.814 1.00 96.06 93 ALA A C 1
ATOM 722 O O . ALA A 1 93 ? -0.364 6.879 -14.544 1.00 96.06 93 ALA A O 1
ATOM 723 N N . GLY A 1 94 ? -0.389 4.752 -13.782 1.00 97.75 94 GLY A N 1
ATOM 724 C CA . GLY A 1 94 ? 0.678 4.254 -14.628 1.00 97.75 94 GLY A CA 1
ATOM 725 C C . GLY A 1 94 ? 2.069 4.744 -14.218 1.00 97.75 94 GLY A C 1
ATOM 726 O O . GLY A 1 94 ? 2.326 5.027 -13.045 1.00 97.75 94 GLY A O 1
ATOM 727 N N . TRP A 1 95 ? 2.983 4.789 -15.185 1.00 97.69 95 TRP A N 1
ATOM 728 C CA . TRP A 1 95 ? 4.391 5.126 -15.005 1.00 97.69 95 TRP A CA 1
ATOM 729 C C . TRP A 1 95 ? 4.621 6.621 -14.740 1.00 97.69 95 TRP A C 1
ATOM 731 O O . TRP A 1 95 ? 3.995 7.499 -15.333 1.00 97.69 95 TRP A O 1
ATOM 741 N N . SER A 1 96 ? 5.558 6.902 -13.835 1.00 94.25 96 SER A N 1
ATOM 742 C CA . SER A 1 96 ? 6.038 8.239 -13.506 1.00 94.25 96 SER A CA 1
ATOM 743 C C . SER A 1 96 ? 7.497 8.184 -13.059 1.00 94.25 96 SER A C 1
ATOM 745 O O . SER A 1 96 ? 7.816 7.629 -12.005 1.00 94.25 96 SER A O 1
ATOM 747 N N . HIS A 1 97 ? 8.384 8.824 -13.817 1.00 91.50 97 HIS A N 1
ATOM 748 C CA . HIS A 1 97 ? 9.812 8.947 -13.512 1.00 91.50 97 HIS A CA 1
ATOM 749 C C . HIS A 1 97 ? 10.319 10.321 -13.955 1.00 91.50 97 HIS A C 1
ATOM 751 O O . HIS A 1 97 ? 9.955 10.798 -15.030 1.00 91.50 97 HIS A O 1
ATOM 757 N N . GLY A 1 98 ? 11.067 11.023 -13.096 1.00 81.19 98 GLY A N 1
ATOM 758 C CA . GLY A 1 98 ? 11.536 12.386 -13.384 1.00 81.19 98 GLY A CA 1
ATOM 759 C C . GLY A 1 98 ? 10.429 13.447 -13.495 1.00 81.19 98 GLY A C 1
ATOM 760 O O . GLY A 1 98 ? 10.691 14.558 -13.956 1.00 81.19 98 GLY A O 1
ATOM 761 N N . LYS A 1 99 ? 9.183 13.125 -13.115 1.00 78.81 99 LYS A N 1
ATOM 762 C CA . LYS A 1 99 ? 8.042 14.063 -13.147 1.00 78.81 99 LYS A CA 1
ATOM 763 C C . LYS A 1 99 ? 7.851 14.803 -11.818 1.00 78.81 99 LYS A C 1
ATOM 765 O O . LYS A 1 99 ? 7.344 15.923 -11.811 1.00 78.81 99 LYS A O 1
ATOM 770 N N . GLU A 1 100 ? 8.266 14.191 -10.708 1.00 66.44 100 GLU A N 1
ATOM 771 C CA . GLU A 1 100 ? 8.326 14.829 -9.389 1.00 66.44 100 GLU A CA 1
ATOM 772 C C . GLU A 1 100 ? 9.608 15.670 -9.276 1.00 66.44 100 GLU A C 1
ATOM 774 O O . GLU A 1 100 ? 10.660 15.300 -9.805 1.00 66.44 100 GLU A O 1
ATOM 779 N N . LYS A 1 101 ? 9.523 16.814 -8.591 1.00 59.31 101 LYS A N 1
ATOM 780 C CA . LYS A 1 101 ? 10.685 17.660 -8.301 1.00 59.31 101 LYS A CA 1
ATOM 781 C C . LYS A 1 101 ? 11.128 17.453 -6.858 1.00 59.31 101 LYS A C 1
ATOM 783 O O . LYS A 1 101 ? 10.303 17.572 -5.952 1.00 59.31 101 LYS A O 1
ATOM 788 N N . LEU A 1 102 ? 12.421 17.222 -6.650 1.00 54.56 102 LEU A N 1
ATOM 789 C CA . LEU A 1 102 ? 13.065 17.332 -5.343 1.00 54.56 102 LEU A CA 1
ATOM 790 C C . LEU A 1 102 ? 13.823 18.671 -5.327 1.00 54.56 102 LEU A C 1
ATOM 792 O O . LEU A 1 102 ? 14.896 18.805 -5.916 1.00 54.56 102 LEU A O 1
ATOM 796 N N . GLY A 1 103 ? 13.206 19.708 -4.755 1.00 61.16 103 GLY A N 1
ATOM 797 C CA . GLY A 1 103 ? 13.678 21.089 -4.916 1.00 61.16 103 GLY A CA 1
ATOM 798 C C . GLY A 1 103 ? 13.529 21.579 -6.364 1.00 61.16 103 GLY A C 1
ATOM 799 O O . GLY A 1 103 ? 12.440 21.508 -6.935 1.00 61.16 103 GLY A O 1
ATOM 800 N N . ASP A 1 104 ? 14.620 22.059 -6.968 1.00 57.97 104 ASP A N 1
ATOM 801 C CA . ASP A 1 104 ? 14.632 22.582 -8.346 1.00 57.97 104 ASP A CA 1
ATOM 802 C C . ASP A 1 104 ? 14.977 21.530 -9.418 1.00 57.97 104 ASP A C 1
ATOM 804 O O . ASP A 1 104 ? 14.922 21.832 -10.615 1.00 57.97 104 ASP A O 1
ATOM 808 N N . LYS A 1 105 ? 15.321 20.294 -9.025 1.00 58.44 105 LYS A N 1
ATOM 809 C CA . LYS A 1 105 ? 15.765 19.234 -9.944 1.00 58.44 105 LYS A CA 1
ATOM 810 C C . LYS A 1 105 ? 14.728 18.103 -10.070 1.00 58.44 105 LYS A C 1
ATOM 812 O O . LYS A 1 105 ? 14.079 17.759 -9.079 1.00 58.44 105 LYS A O 1
ATOM 817 N N . PRO A 1 106 ? 14.558 17.516 -11.270 1.00 66.12 106 PRO A N 1
ATOM 818 C CA . PRO A 1 106 ? 13.792 16.283 -11.445 1.00 66.12 106 PRO A CA 1
ATOM 819 C C . PRO A 1 106 ? 14.364 15.135 -10.604 1.00 66.12 106 PRO A C 1
ATOM 821 O O . PRO A 1 106 ? 15.576 14.923 -10.607 1.00 66.12 106 PRO A O 1
ATOM 824 N N . ASP A 1 107 ? 13.499 14.385 -9.919 1.00 70.88 107 ASP A N 1
ATOM 825 C CA . ASP A 1 107 ? 13.883 13.156 -9.215 1.00 70.88 107 ASP A CA 1
ATOM 826 C C . ASP A 1 107 ? 13.968 11.987 -10.209 1.00 70.88 107 ASP A C 1
ATOM 828 O O . ASP A 1 107 ? 12.955 11.410 -10.618 1.00 70.88 107 ASP A O 1
ATOM 832 N N . THR A 1 108 ? 15.189 11.663 -10.636 1.00 80.00 108 THR A N 1
ATOM 833 C CA . THR A 1 108 ? 15.481 10.524 -11.519 1.00 80.00 108 THR A CA 1
ATOM 834 C C . THR A 1 108 ? 15.967 9.291 -10.762 1.00 80.00 108 THR A C 1
ATOM 836 O O . THR A 1 108 ? 16.128 8.240 -11.377 1.00 80.00 108 THR A O 1
ATOM 839 N N . ALA A 1 109 ? 16.163 9.374 -9.443 1.00 83.31 109 ALA A N 1
ATOM 840 C CA . ALA A 1 109 ? 16.614 8.247 -8.627 1.00 83.31 109 ALA A CA 1
ATOM 841 C C . ALA A 1 109 ? 15.472 7.269 -8.301 1.00 83.31 109 ALA A C 1
ATOM 843 O O . ALA A 1 109 ? 15.711 6.190 -7.759 1.00 83.31 109 ALA A O 1
ATOM 844 N N . LYS A 1 110 ? 14.226 7.624 -8.642 1.00 88.19 110 LYS A N 1
ATOM 845 C CA . LYS A 1 110 ? 13.032 6.862 -8.277 1.00 88.19 110 LYS A CA 1
ATOM 846 C C . LYS A 1 110 ? 12.007 6.788 -9.407 1.00 88.19 110 LYS A C 1
ATOM 848 O O . LYS A 1 110 ? 11.467 7.802 -9.847 1.00 88.19 110 LYS A O 1
ATOM 853 N N . GLY A 1 111 ? 11.667 5.570 -9.813 1.00 92.75 111 GLY A N 1
ATOM 854 C CA . GLY A 1 111 ? 10.496 5.267 -10.631 1.00 92.75 111 GLY A CA 1
ATOM 855 C C . GLY A 1 111 ? 9.273 4.995 -9.755 1.00 92.75 111 GLY A C 1
ATOM 856 O O . GLY A 1 111 ? 9.361 4.329 -8.722 1.00 92.75 111 GLY A O 1
ATOM 857 N N . SER A 1 112 ? 8.115 5.518 -10.150 1.00 95.44 112 SER A N 1
ATOM 858 C CA . SER A 1 112 ? 6.822 5.232 -9.527 1.00 95.44 112 SER A CA 1
ATOM 859 C C . SER A 1 112 ? 5.868 4.636 -10.551 1.00 95.44 112 SER A C 1
ATOM 861 O O . SER A 1 112 ? 5.769 5.128 -11.671 1.00 95.44 112 SER A O 1
ATOM 863 N N . PHE A 1 113 ? 5.119 3.616 -10.145 1.00 98.00 113 PHE A N 1
ATOM 864 C CA . PHE A 1 113 ? 3.980 3.117 -10.901 1.00 98.00 113 PHE A CA 1
ATOM 865 C C . PHE A 1 113 ? 2.726 3.168 -10.034 1.00 98.00 113 PHE A C 1
ATOM 867 O O . PHE A 1 113 ? 2.645 2.506 -8.993 1.00 98.00 113 PHE A O 1
ATOM 874 N N . TYR A 1 114 ? 1.767 3.994 -10.439 1.00 97.75 114 TYR A N 1
ATOM 875 C CA . TYR A 1 114 ? 0.527 4.224 -9.712 1.00 97.75 114 TYR A CA 1
ATOM 876 C C . TYR A 1 114 ? -0.597 3.362 -10.268 1.00 97.75 114 TYR A C 1
ATOM 878 O O . TYR A 1 114 ? -0.780 3.248 -11.476 1.00 97.75 114 TYR A O 1
ATOM 886 N N . PHE A 1 115 ? -1.385 2.779 -9.378 1.00 98.06 115 PHE A N 1
ATOM 887 C CA . PHE A 1 115 ? -2.525 1.954 -9.758 1.00 98.06 115 PHE A CA 1
ATOM 888 C C . PHE A 1 115 ? -3.536 1.910 -8.625 1.00 98.06 115 PHE A C 1
ATOM 890 O O . PHE A 1 115 ? -3.208 2.133 -7.465 1.00 98.06 115 PHE A O 1
ATOM 897 N N . ASN A 1 116 ? -4.771 1.572 -8.943 1.00 97.88 116 ASN A N 1
ATOM 898 C CA . ASN A 1 116 ? -5.786 1.227 -7.977 1.00 97.88 116 ASN A CA 1
ATOM 899 C C . ASN A 1 116 ? -5.925 -0.302 -7.913 1.00 97.88 116 ASN A C 1
ATOM 901 O O . ASN A 1 116 ? -6.347 -0.914 -8.895 1.00 97.88 116 ASN A O 1
ATOM 905 N N . PRO A 1 117 ? -5.586 -0.945 -6.781 1.00 97.56 117 PRO A N 1
ATOM 906 C CA . PRO A 1 117 ? -5.667 -2.399 -6.662 1.00 97.56 117 PRO A CA 1
ATOM 907 C C . PRO A 1 117 ? -7.100 -2.942 -6.563 1.00 97.56 117 PRO A C 1
ATOM 909 O O . PRO A 1 117 ? -7.285 -4.153 -6.634 1.00 97.56 117 PRO A O 1
ATOM 912 N N . LEU A 1 118 ? -8.102 -2.083 -6.347 1.00 97.38 118 LEU A N 1
ATOM 913 C CA . LEU A 1 118 ? -9.489 -2.490 -6.101 1.00 97.38 118 LEU A CA 1
ATOM 914 C C . LEU A 1 118 ? -10.364 -2.402 -7.354 1.00 97.38 118 LEU A C 1
ATOM 916 O O . LEU A 1 118 ? -11.279 -3.204 -7.521 1.00 97.38 118 LEU A O 1
ATOM 920 N N . SER A 1 119 ? -10.096 -1.430 -8.228 1.00 96.81 119 SER A N 1
ATOM 921 C CA . SER A 1 119 ? -10.876 -1.182 -9.442 1.00 96.81 119 SER A CA 1
ATOM 922 C C . SER A 1 119 ? -10.015 -0.527 -10.515 1.00 96.81 119 SER A C 1
ATOM 924 O O . SER A 1 119 ? -9.269 0.403 -10.220 1.00 96.81 119 SER A O 1
ATOM 926 N N . ASP A 1 120 ? -10.164 -0.956 -11.770 1.00 97.62 120 ASP A N 1
ATOM 927 C CA . ASP A 1 120 ? -9.485 -0.317 -12.908 1.00 97.62 120 ASP A CA 1
ATOM 928 C C . ASP A 1 120 ? -10.114 1.002 -13.331 1.00 97.62 120 ASP A C 1
ATOM 930 O O . ASP A 1 120 ? -9.473 1.804 -14.005 1.00 97.62 120 ASP A O 1
ATOM 934 N N . GLN A 1 121 ? -11.373 1.218 -12.963 1.00 96.75 121 GLN A N 1
ATOM 935 C CA . GLN A 1 121 ? -12.142 2.401 -13.324 1.00 96.75 121 GLN A CA 1
ATOM 936 C C . GLN A 1 121 ? -12.909 2.869 -12.086 1.00 96.75 121 GLN A C 1
ATOM 938 O O . GLN A 1 121 ? -14.122 2.662 -12.006 1.00 96.75 121 GLN A O 1
ATOM 943 N N . PRO A 1 122 ? -12.218 3.441 -11.083 1.00 95.94 122 PRO A N 1
ATOM 944 C CA . PRO A 1 122 ? -12.880 3.907 -9.872 1.00 95.94 122 PRO A CA 1
ATOM 945 C C . PRO A 1 122 ? -13.874 5.034 -10.185 1.00 95.94 122 PRO A C 1
ATOM 947 O O . PRO A 1 122 ? -13.700 5.796 -11.144 1.00 95.94 122 PRO A O 1
ATOM 950 N N . GLY A 1 123 ? -14.918 5.146 -9.366 1.00 95.06 123 GLY A N 1
ATOM 951 C CA . GLY A 1 123 ? -15.987 6.126 -9.527 1.00 95.06 123 GLY A CA 1
ATOM 952 C C . GLY A 1 123 ? -16.912 5.862 -10.722 1.00 95.06 123 GLY A C 1
ATOM 953 O O . GLY A 1 123 ? -16.788 4.886 -11.466 1.00 95.06 123 GLY A O 1
ATOM 954 N N . THR A 1 124 ? -17.873 6.762 -10.927 1.00 96.25 124 THR A N 1
ATOM 955 C CA . THR A 1 124 ? -18.723 6.767 -12.129 1.00 96.25 124 THR A CA 1
ATOM 956 C C . THR A 1 124 ? -18.021 7.503 -13.278 1.00 96.25 124 THR A C 1
ATOM 958 O O . THR A 1 124 ? -17.078 8.260 -13.024 1.00 96.25 124 THR A O 1
ATOM 961 N N . PRO A 1 125 ? -18.455 7.332 -14.543 1.00 96.62 125 PRO A N 1
ATOM 962 C CA . PRO A 1 125 ? -17.939 8.130 -15.657 1.00 96.62 125 PRO A CA 1
ATOM 963 C C . PRO A 1 125 ? -17.980 9.641 -15.383 1.00 96.62 125 PRO A C 1
ATOM 965 O O . PRO A 1 125 ? -16.995 10.332 -15.612 1.00 96.62 125 PRO A O 1
ATOM 968 N N . GLU A 1 126 ? -19.065 10.136 -14.784 1.00 97.31 126 GLU A N 1
ATOM 969 C CA . GLU A 1 126 ? -19.238 11.554 -14.453 1.00 97.31 126 GLU A CA 1
ATOM 970 C C . GLU A 1 126 ? -18.214 12.028 -13.413 1.00 97.31 126 GLU A C 1
ATOM 972 O O . GLU A 1 126 ? -17.658 13.117 -13.543 1.00 97.31 126 GLU A O 1
ATOM 977 N N . LEU A 1 127 ? -17.924 11.208 -12.393 1.00 95.62 127 LEU A N 1
ATOM 978 C CA . LEU A 1 127 ? -16.904 11.526 -11.388 1.00 95.62 127 LEU A CA 1
ATOM 979 C C . LEU A 1 127 ? -15.491 11.516 -11.974 1.00 95.62 127 LEU A C 1
ATOM 981 O O . LEU A 1 127 ? -14.665 12.327 -11.555 1.00 95.62 127 LEU A O 1
ATOM 985 N N . ARG A 1 128 ? -15.207 10.630 -12.934 1.00 95.06 128 ARG A N 1
ATOM 986 C CA . ARG A 1 128 ? -13.918 10.610 -13.641 1.00 95.06 128 ARG A CA 1
ATOM 987 C C . ARG A 1 128 ? -13.730 11.837 -14.516 1.00 95.06 128 ARG A C 1
ATOM 989 O O . ARG A 1 128 ? -12.654 12.425 -14.494 1.00 95.06 128 ARG A O 1
ATOM 996 N N . ASP A 1 129 ? -14.777 12.261 -15.212 1.00 94.25 129 ASP A N 1
ATOM 997 C CA . ASP A 1 129 ? -14.735 13.469 -16.034 1.00 94.25 129 ASP A CA 1
ATOM 998 C C . ASP A 1 129 ? -14.598 14.730 -15.169 1.00 94.25 129 ASP A C 1
ATOM 1000 O O . ASP A 1 129 ? -13.828 15.635 -15.494 1.00 94.25 129 ASP A O 1
ATOM 1004 N N . GLN A 1 130 ? -15.310 14.787 -14.038 1.00 96.12 130 GLN A N 1
ATOM 1005 C CA . GLN A 1 130 ? -15.277 15.937 -13.133 1.00 96.12 130 GLN A CA 1
ATOM 1006 C C . GLN A 1 130 ? -13.989 16.002 -12.297 1.00 96.12 130 GLN A C 1
ATOM 1008 O O . GLN A 1 130 ? -13.486 17.092 -12.017 1.00 96.12 130 GLN A O 1
ATOM 1013 N N . PHE A 1 131 ? -13.451 14.852 -11.883 1.00 94.25 131 PHE A N 1
ATOM 1014 C CA . PHE A 1 131 ? -12.296 14.754 -10.989 1.00 94.25 131 PHE A CA 1
ATOM 1015 C C . PHE A 1 131 ? -11.259 13.727 -11.486 1.00 94.25 131 PHE A C 1
ATOM 1017 O O . PHE A 1 131 ? -10.952 12.763 -10.775 1.00 94.25 131 PHE A O 1
ATOM 1024 N N . PRO A 1 132 ? -10.644 13.943 -12.662 1.00 92.88 132 PRO A N 1
ATOM 1025 C CA . PRO A 1 132 ? -9.776 12.951 -13.307 1.00 92.88 132 PRO A CA 1
ATOM 1026 C C . PRO A 1 132 ? -8.550 12.570 -12.467 1.00 92.88 132 PRO A C 1
ATOM 1028 O O . PRO A 1 132 ? -8.152 11.413 -12.436 1.00 92.88 132 PRO A O 1
ATOM 1031 N N . LEU A 1 133 ? -7.988 13.511 -11.701 1.00 91.62 133 LEU A N 1
ATOM 1032 C CA . LEU A 1 133 ? -6.857 13.253 -10.793 1.00 91.62 133 LEU A CA 1
ATOM 1033 C C . LEU A 1 133 ? -7.263 12.392 -9.587 1.00 91.62 133 LEU A C 1
ATOM 1035 O O . LEU A 1 133 ? -6.430 11.728 -8.976 1.00 91.62 133 LEU A O 1
ATOM 1039 N N . SER A 1 134 ? -8.541 12.444 -9.204 1.00 90.56 134 SER A N 1
ATOM 1040 C CA . SER A 1 134 ? -9.078 11.681 -8.081 1.00 90.56 134 SER A CA 1
ATOM 1041 C C . SER A 1 134 ? -9.542 10.291 -8.481 1.00 90.5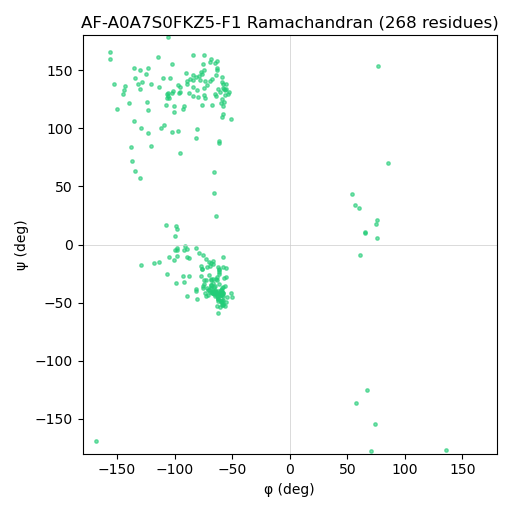6 134 SER A C 1
ATOM 1043 O O . SER A 1 134 ? -9.545 9.418 -7.618 1.00 90.56 134 SER A O 1
ATOM 1045 N N . TYR A 1 135 ? -9.941 10.094 -9.734 1.00 94.12 135 TYR A N 1
ATOM 1046 C CA . TYR A 1 135 ? -10.441 8.821 -10.238 1.00 94.12 135 TYR A CA 1
ATOM 1047 C C . TYR A 1 135 ? -9.734 8.438 -11.546 1.00 94.12 135 TYR A C 1
ATOM 1049 O O . TYR A 1 135 ? -10.389 8.272 -12.576 1.00 94.12 135 TYR A O 1
ATOM 1057 N N . PRO A 1 136 ? -8.394 8.328 -11.539 1.00 95.75 136 PRO A N 1
ATOM 1058 C CA . PRO A 1 136 ? -7.683 7.898 -12.726 1.00 95.75 136 PRO A CA 1
ATOM 1059 C C . PRO A 1 136 ? -8.013 6.427 -13.018 1.00 95.75 136 PRO A C 1
ATOM 1061 O O . PRO A 1 136 ? -8.153 5.617 -12.096 1.00 95.75 136 PRO A O 1
ATOM 1064 N N . CYS A 1 137 ? -8.146 6.083 -14.298 1.00 97.38 137 CYS A N 1
ATOM 1065 C CA . CYS A 1 137 ? -8.223 4.684 -14.709 1.00 97.38 137 CYS A CA 1
ATOM 1066 C C . CYS A 1 137 ? -6.827 4.060 -14.663 1.00 97.38 137 CYS A C 1
ATOM 1068 O O . CYS A 1 137 ? -5.838 4.731 -14.955 1.00 97.38 137 CYS A O 1
ATOM 1070 N N . ASN A 1 138 ? -6.742 2.773 -14.340 1.00 98.25 138 ASN A N 1
ATOM 1071 C CA . ASN A 1 138 ? -5.467 2.064 -14.371 1.00 98.25 138 ASN A CA 1
ATOM 1072 C C . ASN A 1 138 ? -4.903 1.983 -15.793 1.00 98.25 138 ASN A C 1
ATOM 1074 O O . ASN A 1 138 ? -5.643 1.809 -16.762 1.00 98.25 138 ASN A O 1
ATOM 1078 N N . VAL A 1 139 ? -3.576 2.043 -15.888 1.00 98.19 139 VAL A N 1
ATOM 1079 C CA . VAL A 1 139 ? -2.821 1.856 -17.130 1.00 98.19 139 VAL A CA 1
ATOM 1080 C C . VAL A 1 139 ? -1.841 0.712 -16.906 1.00 98.19 139 VAL A C 1
ATOM 1082 O O . VAL A 1 139 ? -0.785 0.911 -16.315 1.00 98.19 139 VAL A O 1
ATOM 1085 N N . TRP A 1 140 ? -2.218 -0.504 -17.302 1.00 98.44 140 TRP A N 1
ATOM 1086 C CA . TRP A 1 140 ? -1.441 -1.718 -17.033 1.00 98.44 140 TRP A CA 1
ATOM 1087 C C . TRP A 1 140 ? -0.426 -2.035 -18.143 1.00 98.44 140 TRP A C 1
ATOM 1089 O O . TRP A 1 140 ? -0.710 -1.776 -19.315 1.00 98.44 140 TRP A O 1
ATOM 1099 N N . PRO A 1 141 ? 0.740 -2.631 -17.810 1.00 98.12 141 PRO A N 1
ATOM 1100 C CA . PRO A 1 141 ? 1.653 -3.165 -18.813 1.00 98.12 141 PRO A CA 1
ATOM 1101 C C . PRO A 1 141 ? 1.010 -4.302 -19.609 1.00 98.12 141 PRO A C 1
ATOM 1103 O O . PRO A 1 141 ? 0.192 -5.062 -19.101 1.00 98.12 141 PRO A O 1
ATOM 1106 N N . ASP A 1 142 ? 1.431 -4.440 -20.864 1.00 97.19 142 ASP A N 1
ATOM 1107 C CA . ASP A 1 142 ? 1.012 -5.534 -21.733 1.00 97.19 142 ASP A CA 1
ATOM 1108 C C . ASP A 1 142 ? 1.438 -6.878 -21.129 1.00 97.19 142 ASP A C 1
ATOM 1110 O O . ASP A 1 142 ? 2.607 -7.072 -20.776 1.00 97.19 142 ASP A O 1
ATOM 1114 N N . GLU A 1 143 ? 0.502 -7.824 -21.075 1.00 96.94 143 GLU A N 1
ATOM 1115 C CA . GLU A 1 143 ? 0.703 -9.162 -20.509 1.00 96.94 143 GLU A CA 1
ATOM 1116 C C . GLU A 1 143 ? 1.885 -9.908 -21.152 1.00 96.94 143 GLU A C 1
ATOM 1118 O O . GLU A 1 143 ? 2.546 -10.715 -20.512 1.00 96.94 143 GLU A O 1
ATOM 1123 N N . ARG A 1 144 ? 2.223 -9.621 -22.415 1.00 96.94 144 ARG A N 1
ATOM 1124 C CA . ARG A 1 144 ? 3.375 -10.231 -23.102 1.00 96.94 144 ARG A CA 1
ATOM 1125 C C . ARG A 1 144 ? 4.711 -9.640 -22.657 1.00 96.94 144 ARG A C 1
ATOM 1127 O O . ARG A 1 144 ? 5.744 -10.264 -22.885 1.00 96.94 144 ARG A O 1
ATOM 1134 N N . LYS A 1 145 ? 4.715 -8.433 -22.083 1.00 96.44 145 LYS A N 1
ATOM 1135 C CA . LYS A 1 145 ? 5.923 -7.760 -21.584 1.00 96.44 145 LYS A CA 1
ATOM 1136 C C . LYS A 1 145 ? 6.198 -8.115 -20.132 1.00 96.44 145 LYS A C 1
ATOM 1138 O O . LYS A 1 145 ? 7.344 -8.405 -19.800 1.00 96.44 145 LYS A O 1
ATOM 1143 N N . ILE A 1 146 ? 5.165 -8.115 -19.288 1.00 97.19 146 ILE A N 1
ATOM 1144 C CA . ILE A 1 146 ? 5.279 -8.521 -17.882 1.00 97.19 146 ILE A CA 1
ATOM 1145 C C . ILE A 1 146 ? 4.072 -9.390 -17.502 1.00 97.19 146 ILE A C 1
ATOM 1147 O O . ILE A 1 146 ? 3.103 -8.878 -16.939 1.00 97.19 146 ILE A O 1
ATOM 1151 N N . PRO A 1 147 ? 4.126 -10.703 -17.793 1.00 97.94 147 PRO A N 1
ATOM 1152 C CA . PRO A 1 147 ? 3.022 -11.608 -17.502 1.00 97.94 147 PRO A CA 1
ATOM 1153 C C . PRO A 1 147 ? 2.626 -11.598 -16.024 1.00 97.94 147 PRO A C 1
ATOM 1155 O O . PRO A 1 147 ? 3.484 -11.697 -15.141 1.00 97.94 147 PRO A O 1
ATOM 1158 N N . GLY A 1 148 ? 1.325 -11.504 -15.760 1.00 98.12 148 GLY A N 1
ATOM 1159 C CA . GLY A 1 148 ? 0.731 -11.561 -14.430 1.00 98.12 148 GLY A CA 1
ATOM 1160 C C . GLY A 1 148 ? 0.896 -10.298 -13.583 1.00 98.12 148 GLY A C 1
ATOM 1161 O O . GLY A 1 148 ? 0.505 -10.326 -12.416 1.00 98.12 148 GLY A O 1
ATOM 1162 N N . PHE A 1 149 ? 1.446 -9.202 -14.124 1.00 98.62 149 PHE A N 1
ATOM 1163 C CA . PHE A 1 149 ? 1.708 -7.984 -13.348 1.00 98.62 149 PHE A CA 1
ATOM 1164 C C . PHE A 1 149 ? 0.438 -7.412 -12.710 1.00 98.62 149 PHE A C 1
ATOM 1166 O O . PHE A 1 149 ? 0.404 -7.180 -11.504 1.00 98.62 149 PHE A O 1
ATOM 1173 N N . GLU A 1 150 ? -0.618 -7.227 -13.507 1.00 98.44 150 GLU A N 1
ATOM 1174 C CA . GLU A 1 150 ? -1.903 -6.697 -13.039 1.00 98.44 150 GLU A CA 1
ATOM 1175 C C . GLU A 1 150 ? -2.498 -7.568 -11.926 1.00 98.44 150 GLU A C 1
ATOM 1177 O O . GLU A 1 150 ? -2.892 -7.063 -10.874 1.00 98.44 150 GLU A O 1
ATOM 1182 N N . VAL A 1 151 ? -2.527 -8.886 -12.143 1.00 98.38 151 VAL A N 1
ATOM 1183 C CA . VAL A 1 151 ? -3.096 -9.846 -11.190 1.00 98.38 151 VAL A CA 1
ATOM 1184 C C . VAL A 1 151 ? -2.355 -9.767 -9.858 1.00 98.38 151 VAL A C 1
ATOM 1186 O O . VAL A 1 151 ? -2.981 -9.580 -8.820 1.00 98.38 151 VAL A O 1
ATOM 1189 N N . LYS A 1 152 ? -1.018 -9.812 -9.877 1.00 98.50 152 LYS A N 1
ATOM 1190 C CA . LYS A 1 152 ? -0.205 -9.774 -8.654 1.00 98.50 152 LYS A CA 1
ATOM 1191 C C . LYS A 1 152 ? -0.260 -8.418 -7.943 1.00 98.50 152 LYS A C 1
ATOM 1193 O O . LYS A 1 152 ? -0.279 -8.383 -6.711 1.00 98.50 152 LYS A O 1
ATOM 1198 N N . ALA A 1 153 ? -0.357 -7.318 -8.692 1.00 98.50 153 ALA A N 1
ATOM 1199 C CA . ALA A 1 153 ? -0.560 -5.982 -8.135 1.00 98.50 153 ALA A CA 1
ATOM 1200 C C . ALA A 1 153 ? -1.894 -5.882 -7.376 1.00 98.50 153 ALA A C 1
ATOM 1202 O O . ALA A 1 153 ? -1.941 -5.395 -6.240 1.00 98.50 153 ALA A O 1
ATOM 1203 N N . LYS A 1 154 ? -2.977 -6.374 -7.992 1.00 98.62 154 LYS A N 1
ATOM 1204 C CA . LYS A 1 154 ? -4.317 -6.413 -7.395 1.00 98.62 154 LYS A CA 1
ATOM 1205 C C . LYS A 1 154 ? -4.385 -7.372 -6.211 1.00 98.62 154 LYS A C 1
ATOM 1207 O O . LYS A 1 154 ? -4.943 -6.999 -5.182 1.00 98.62 154 LYS A O 1
ATOM 1212 N N . ASP A 1 155 ? -3.773 -8.551 -6.307 1.00 98.56 155 ASP A N 1
ATOM 1213 C CA . ASP A 1 155 ? -3.714 -9.523 -5.211 1.00 98.56 155 ASP A CA 1
ATOM 1214 C C . ASP A 1 155 ? -3.055 -8.908 -3.971 1.00 98.56 155 ASP A C 1
ATOM 1216 O O . ASP A 1 155 ? -3.652 -8.908 -2.889 1.00 98.56 155 ASP A O 1
ATOM 1220 N N . LEU A 1 156 ? -1.862 -8.311 -4.121 1.00 98.62 156 LEU A N 1
ATOM 1221 C CA . LEU A 1 156 ? -1.148 -7.703 -2.995 1.00 98.62 156 LEU A CA 1
ATOM 1222 C C . LEU A 1 156 ? -1.955 -6.552 -2.388 1.00 98.62 156 LEU A C 1
ATOM 1224 O O . LEU A 1 156 ? -2.158 -6.502 -1.172 1.00 98.62 156 LEU A O 1
ATOM 1228 N N . GLY A 1 157 ? -2.447 -5.642 -3.231 1.00 98.00 157 GLY A N 1
ATOM 1229 C CA . GLY A 1 157 ? -3.215 -4.493 -2.767 1.00 98.00 157 GLY A CA 1
ATOM 1230 C C . GLY A 1 157 ? -4.547 -4.883 -2.120 1.00 98.00 157 GLY A C 1
ATOM 1231 O O . GLY A 1 157 ? -4.922 -4.289 -1.112 1.00 98.00 157 GLY A O 1
ATOM 1232 N N . SER A 1 158 ? -5.229 -5.920 -2.618 1.00 97.81 158 SER A N 1
ATOM 1233 C CA . SER A 1 158 ? -6.458 -6.455 -2.018 1.00 97.81 158 SER A CA 1
ATOM 1234 C C . SER A 1 158 ? -6.194 -7.095 -0.653 1.00 97.81 158 SER A C 1
ATOM 1236 O O . SER A 1 158 ? -6.960 -6.879 0.288 1.00 97.81 158 SER A O 1
ATOM 1238 N N . ILE A 1 159 ? -5.099 -7.849 -0.504 1.00 98.50 159 ILE A N 1
ATOM 1239 C CA . ILE A 1 159 ? -4.689 -8.422 0.788 1.00 98.50 159 ILE A CA 1
ATOM 1240 C C . ILE A 1 159 ? -4.446 -7.306 1.813 1.00 98.50 159 ILE A C 1
ATOM 1242 O O . ILE A 1 159 ? -4.982 -7.355 2.923 1.00 98.50 159 ILE A O 1
ATOM 1246 N N . MET A 1 160 ? -3.688 -6.276 1.431 1.00 98.19 160 MET A N 1
ATOM 1247 C CA . MET A 1 160 ? -3.399 -5.131 2.299 1.00 98.19 160 MET A CA 1
ATOM 1248 C C . MET A 1 160 ? -4.669 -4.343 2.641 1.00 98.19 160 MET A C 1
ATOM 1250 O O . MET A 1 160 ? -4.887 -3.999 3.803 1.00 98.19 160 MET A O 1
ATOM 1254 N N . HIS A 1 161 ? -5.552 -4.118 1.665 1.00 98.06 161 HIS A N 1
ATOM 1255 C CA . HIS A 1 161 ? -6.839 -3.451 1.872 1.00 98.06 161 HIS A CA 1
ATOM 1256 C C . HIS A 1 161 ? -7.730 -4.207 2.860 1.00 98.06 161 HIS A C 1
ATOM 1258 O O . HIS A 1 161 ? -8.260 -3.595 3.783 1.00 98.06 161 HIS A O 1
ATOM 1264 N N . LYS A 1 162 ? -7.827 -5.538 2.765 1.00 98.00 162 LYS A N 1
ATOM 1265 C CA . LYS A 1 162 ? -8.584 -6.354 3.733 1.00 98.00 162 LYS A CA 1
ATOM 1266 C C . LYS A 1 162 ? -8.053 -6.203 5.159 1.00 98.00 162 LYS A C 1
ATOM 1268 O O . LYS A 1 162 ? -8.846 -6.147 6.099 1.00 98.00 162 LYS A O 1
ATOM 1273 N N . ALA A 1 163 ? -6.734 -6.121 5.335 1.00 98.19 163 ALA A N 1
ATOM 1274 C CA . ALA A 1 163 ? -6.139 -5.852 6.643 1.00 98.19 163 ALA A CA 1
ATOM 1275 C C . ALA A 1 163 ? -6.481 -4.449 7.155 1.00 98.19 163 ALA A C 1
ATOM 1277 O O . ALA A 1 163 ? -6.875 -4.313 8.311 1.00 98.19 163 ALA A O 1
ATOM 1278 N N . VAL A 1 164 ? -6.429 -3.437 6.286 1.00 97.56 164 VAL A N 1
ATOM 1279 C CA . VAL A 1 164 ? -6.846 -2.062 6.604 1.00 97.56 164 VAL A CA 1
ATOM 1280 C C . VAL A 1 164 ? -8.324 -1.992 6.998 1.00 97.56 164 VAL A C 1
ATOM 1282 O O . VAL A 1 164 ? -8.650 -1.343 7.985 1.00 97.56 164 VAL A O 1
ATOM 1285 N N . VAL A 1 165 ? -9.213 -2.693 6.287 1.00 98.12 165 VAL A N 1
ATOM 1286 C CA . VAL A 1 165 ? -10.649 -2.755 6.611 1.00 98.12 165 VAL A CA 1
ATOM 1287 C C . VAL A 1 165 ? -10.885 -3.388 7.982 1.00 98.12 165 VAL A C 1
ATOM 1289 O O . VAL A 1 165 ? -11.715 -2.910 8.746 1.00 98.12 165 VAL A O 1
ATOM 1292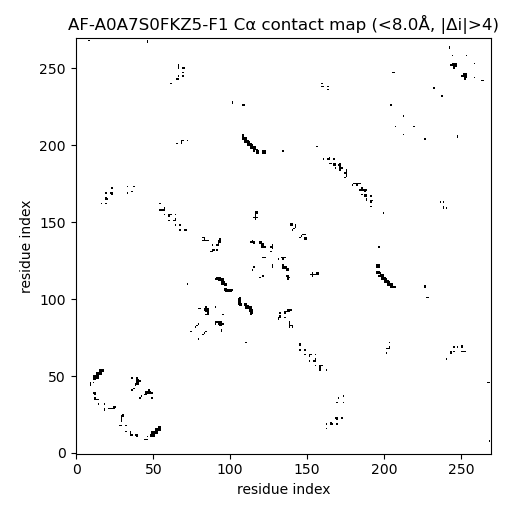 N N . ARG A 1 166 ? -10.172 -4.461 8.339 1.00 98.25 166 ARG A N 1
ATOM 1293 C CA . ARG A 1 166 ? -10.316 -5.043 9.684 1.00 98.25 166 ARG A CA 1
ATOM 1294 C C . ARG A 1 166 ? -9.704 -4.146 10.760 1.00 98.25 166 ARG A C 1
ATOM 1296 O O . ARG A 1 166 ? -10.300 -3.989 11.819 1.00 98.25 166 ARG A O 1
ATOM 1303 N N . LEU A 1 167 ? -8.565 -3.514 10.486 1.00 98.19 167 LEU A N 1
ATOM 1304 C CA . LEU A 1 167 ? -7.939 -2.558 11.400 1.00 98.19 167 LEU A CA 1
ATOM 1305 C C . LEU A 1 167 ? -8.851 -1.353 11.682 1.00 98.19 167 LEU A C 1
ATOM 1307 O O . LEU A 1 167 ? -8.973 -0.941 12.835 1.00 98.19 167 LEU A O 1
ATOM 1311 N N . SER A 1 168 ? -9.518 -0.809 10.660 1.00 97.75 168 SER A N 1
ATOM 1312 C CA . SER A 1 168 ? -10.383 0.362 10.818 1.00 97.75 168 SER A CA 1
ATOM 1313 C C . SER A 1 168 ? -11.582 0.111 11.729 1.00 97.75 168 SER A C 1
ATOM 1315 O O . SER A 1 168 ? -11.973 1.025 12.448 1.00 97.75 168 SER A O 1
ATOM 1317 N N . LEU A 1 169 ? -12.106 -1.118 11.784 1.00 97.81 169 LEU A N 1
ATOM 1318 C CA . LEU A 1 169 ? -13.153 -1.502 12.738 1.00 97.81 169 LEU A CA 1
ATOM 1319 C C . LEU A 1 169 ? -12.706 -1.312 14.196 1.00 97.81 169 LEU A C 1
ATOM 1321 O O . LEU A 1 169 ? -13.446 -0.780 15.024 1.00 97.81 169 LEU A O 1
ATOM 1325 N N . HIS A 1 170 ? -11.473 -1.712 14.509 1.00 97.50 170 HIS A N 1
ATOM 1326 C CA . HIS A 1 170 ? -10.913 -1.567 15.854 1.00 97.50 170 HIS A CA 1
ATOM 1327 C C . HIS A 1 170 ? -10.525 -0.115 16.163 1.00 97.50 170 HIS A C 1
ATOM 1329 O O . HIS A 1 170 ? -10.708 0.343 17.292 1.00 97.50 170 HIS A O 1
ATOM 1335 N N . ILE A 1 171 ? -10.066 0.643 15.160 1.00 96.00 171 ILE A N 1
ATOM 1336 C CA . ILE A 1 171 ? -9.839 2.093 15.288 1.00 96.00 171 ILE A CA 1
ATOM 1337 C C . ILE A 1 171 ? -11.158 2.827 15.576 1.00 96.00 171 ILE A C 1
ATOM 1339 O O . ILE A 1 171 ? -11.197 3.665 16.479 1.00 96.00 171 ILE A O 1
ATOM 1343 N N . ASP A 1 172 ? -12.245 2.490 14.874 1.00 96.38 172 ASP A N 1
ATOM 1344 C CA . ASP A 1 172 ? -13.576 3.058 15.119 1.00 96.38 172 ASP A CA 1
ATOM 1345 C C . ASP A 1 172 ? -14.033 2.810 16.560 1.00 96.38 172 ASP A C 1
ATOM 1347 O O . ASP A 1 172 ? -14.554 3.718 17.206 1.00 96.38 172 ASP A O 1
ATOM 1351 N N . ALA A 1 173 ? -13.802 1.608 17.101 1.00 94.88 173 ALA A N 1
ATOM 1352 C CA . ALA A 1 173 ? -14.154 1.284 18.483 1.00 94.88 173 ALA A CA 1
ATOM 1353 C C . ALA A 1 173 ? -13.384 2.148 19.502 1.00 94.88 173 ALA A C 1
ATOM 1355 O O . ALA A 1 173 ? -13.967 2.632 20.478 1.00 94.88 173 ALA A O 1
ATOM 1356 N N . LEU A 1 174 ? -12.090 2.399 19.264 1.00 93.19 174 LEU A N 1
ATOM 1357 C CA . LEU A 1 174 ? -11.294 3.314 20.090 1.00 93.19 174 LEU A CA 1
ATOM 1358 C C . LEU A 1 174 ? -11.797 4.758 19.987 1.00 93.19 174 LEU A C 1
ATOM 1360 O O . LEU A 1 174 ? -11.945 5.439 21.007 1.00 93.19 174 LEU A O 1
ATOM 1364 N N . ALA A 1 175 ? -12.097 5.218 18.772 1.00 93.75 175 ALA A N 1
ATOM 1365 C CA . ALA A 1 175 ? -12.625 6.555 18.533 1.00 93.75 175 ALA A CA 1
ATOM 1366 C C . ALA A 1 175 ? -13.991 6.747 19.209 1.00 93.75 175 ALA A C 1
ATOM 1368 O O . ALA A 1 175 ? -14.177 7.728 19.931 1.00 93.75 175 ALA A O 1
ATOM 1369 N N . LYS A 1 176 ? -14.910 5.781 19.072 1.00 94.81 176 LYS A N 1
ATOM 1370 C CA . LYS A 1 176 ? -16.226 5.792 19.727 1.00 94.81 176 LYS A CA 1
ATOM 1371 C C . LYS A 1 176 ? -16.100 5.810 21.248 1.00 94.81 176 LYS A C 1
ATOM 1373 O O . LYS A 1 176 ? -16.769 6.611 21.895 1.00 94.81 176 LYS A O 1
ATOM 1378 N N . LYS A 1 177 ? -15.201 5.008 21.832 1.00 91.88 177 LYS A N 1
ATOM 1379 C CA . LYS A 1 177 ? -14.945 5.020 23.285 1.00 91.88 177 LYS A CA 1
ATOM 1380 C C . LYS A 1 177 ? -14.483 6.395 23.780 1.00 91.88 177 LYS A C 1
ATOM 1382 O O . LYS A 1 177 ? -14.863 6.806 24.872 1.00 91.88 177 LYS A O 1
ATOM 1387 N N . ARG A 1 178 ? -13.668 7.104 22.993 1.00 90.75 178 ARG A N 1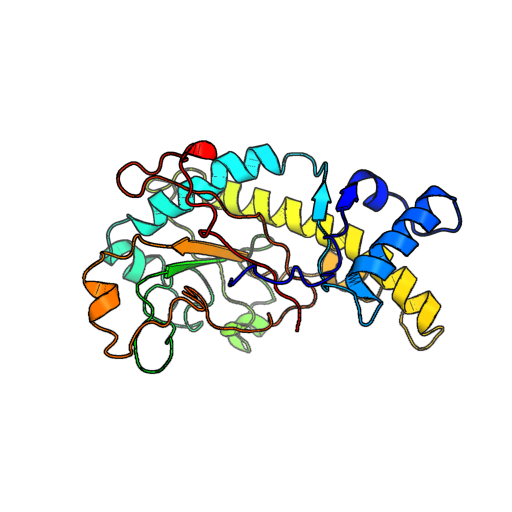
ATOM 1388 C CA . ARG A 1 178 ? -13.120 8.419 23.360 1.00 90.75 178 ARG A CA 1
ATOM 1389 C C . ARG A 1 178 ? -14.094 9.574 23.123 1.00 90.75 178 ARG A C 1
ATOM 1391 O O . ARG A 1 178 ? -14.106 10.522 23.901 1.00 90.75 178 ARG A O 1
ATOM 1398 N N . LEU A 1 179 ? -14.855 9.526 22.035 1.00 94.38 179 LEU A N 1
ATOM 1399 C CA . LEU A 1 179 ? -15.665 10.647 21.546 1.00 94.38 179 LEU A CA 1
ATOM 1400 C C . LEU A 1 179 ? -17.168 10.479 21.818 1.00 94.38 179 LEU A C 1
ATOM 1402 O O . LEU A 1 179 ? -17.925 11.436 21.646 1.00 94.38 179 LEU A O 1
ATOM 1406 N N . GLY A 1 180 ? -17.603 9.293 22.250 1.00 94.88 180 GLY A N 1
ATOM 1407 C CA . GLY A 1 180 ? -19.003 8.985 22.523 1.00 94.88 180 GLY A CA 1
ATOM 1408 C C . GLY A 1 180 ? -19.887 9.202 21.295 1.00 94.88 180 GLY A C 1
ATOM 1409 O O . GLY A 1 180 ? -19.522 8.848 20.174 1.00 94.88 180 GLY A O 1
ATOM 1410 N N . GLU A 1 181 ? -21.049 9.823 21.496 1.00 94.69 181 GLU A N 1
ATOM 1411 C CA . GLU A 1 181 ? -22.035 10.061 20.431 1.00 94.69 181 GLU A CA 1
ATOM 1412 C C . GLU A 1 181 ? -21.580 11.034 19.337 1.00 94.69 181 GLU A C 1
ATOM 1414 O O . GLU A 1 181 ? -22.167 11.062 18.259 1.00 94.69 181 GLU A O 1
ATOM 1419 N N . SER A 1 182 ? -20.507 11.796 19.565 1.00 96.00 182 SER A N 1
ATOM 1420 C CA . SER A 1 182 ? -19.935 12.675 18.537 1.00 96.00 182 SER A CA 1
ATOM 1421 C C . SER A 1 182 ? -19.254 11.900 17.403 1.00 96.00 182 SER A C 1
ATOM 1423 O O . SER A 1 182 ? -18.972 12.480 16.356 1.00 96.00 182 SER A O 1
ATOM 1425 N N . TYR A 1 183 ? -18.968 10.609 17.599 1.00 95.81 183 TYR A N 1
ATOM 1426 C CA . TYR A 1 183 ? -18.404 9.738 16.574 1.00 95.81 183 TYR A CA 1
ATOM 1427 C C . TYR A 1 183 ? -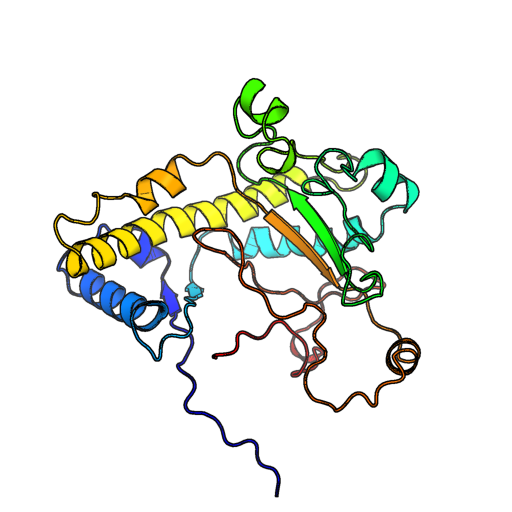19.469 8.796 16.019 1.00 95.81 183 TYR A C 1
ATOM 1429 O O . TYR A 1 183 ? -20.135 8.074 16.769 1.00 95.81 183 TYR A O 1
ATOM 1437 N N . ALA A 1 184 ? -19.619 8.804 14.695 1.00 95.56 184 ALA A N 1
ATOM 1438 C CA . ALA A 1 184 ? -20.566 7.944 14.005 1.00 95.56 184 ALA A CA 1
ATOM 1439 C C . ALA A 1 184 ? -20.099 6.482 14.025 1.00 95.56 184 ALA A C 1
ATOM 1441 O O . ALA A 1 184 ? -18.929 6.182 13.785 1.00 95.56 184 ALA A O 1
ATOM 1442 N N . ASP A 1 185 ? -21.031 5.565 14.274 1.00 93.25 185 ASP A N 1
ATOM 1443 C CA . ASP A 1 185 ? -20.705 4.147 14.412 1.00 93.25 185 ASP A CA 1
ATOM 1444 C C . ASP A 1 185 ? -20.148 3.559 13.112 1.00 93.25 185 ASP A C 1
ATOM 1446 O O . ASP A 1 185 ? -20.773 3.632 12.040 1.00 93.25 185 ASP A O 1
ATOM 1450 N N . HIS A 1 186 ? -18.991 2.907 13.246 1.00 95.50 186 HIS A N 1
ATOM 1451 C CA . HIS A 1 186 ? -18.269 2.232 12.170 1.00 95.50 186 HIS A CA 1
ATOM 1452 C C . HIS A 1 186 ? -17.936 3.153 10.982 1.00 95.50 186 HIS A C 1
ATOM 1454 O O . HIS A 1 186 ? -18.010 2.725 9.829 1.00 95.50 186 HIS A O 1
ATOM 1460 N N . MET A 1 187 ? -17.666 4.438 11.239 1.00 95.50 187 MET A N 1
ATOM 1461 C CA . MET A 1 187 ? -17.439 5.427 10.187 1.00 95.50 187 MET A CA 1
ATOM 1462 C C . MET A 1 187 ? -16.239 5.075 9.306 1.00 95.50 187 MET A C 1
ATOM 1464 O O . MET A 1 187 ? -16.386 5.013 8.089 1.00 95.50 187 MET A O 1
ATOM 1468 N N . LEU A 1 188 ? -15.052 4.841 9.870 1.00 96.00 188 LEU A N 1
ATOM 1469 C CA . LEU A 1 188 ? -13.880 4.524 9.056 1.00 96.00 188 LEU A CA 1
ATOM 1470 C C . LEU A 1 188 ? -14.006 3.132 8.430 1.00 96.00 188 LEU A C 1
ATOM 1472 O O . LEU A 1 188 ? -13.661 2.952 7.264 1.00 96.00 188 LEU A O 1
ATOM 1476 N N . TYR A 1 189 ? -14.540 2.160 9.168 1.00 97.75 189 TYR A N 1
ATOM 1477 C CA . TYR A 1 189 ? -14.797 0.803 8.697 1.00 97.75 189 TYR A CA 1
ATOM 1478 C C . TYR A 1 189 ? -15.678 0.775 7.452 1.00 97.75 189 TYR A C 1
ATOM 1480 O O . TYR A 1 189 ? -15.275 0.213 6.434 1.00 97.75 189 TYR A O 1
ATOM 1488 N N . LYS A 1 190 ? -16.846 1.428 7.500 1.00 97.38 190 LYS A N 1
ATOM 1489 C CA . LYS A 1 190 ? -17.771 1.503 6.360 1.00 97.38 190 LYS A CA 1
ATOM 1490 C C . LYS A 1 190 ? -17.105 2.164 5.156 1.00 97.38 190 LYS A C 1
ATOM 1492 O O . LYS A 1 190 ? -17.265 1.685 4.037 1.00 97.38 190 LYS A O 1
ATOM 1497 N N . GLN A 1 191 ? -16.307 3.204 5.385 1.00 96.19 191 GLN A N 1
ATOM 1498 C CA . GLN A 1 191 ? -15.649 3.957 4.321 1.00 96.19 191 GLN A CA 1
ATOM 1499 C C . GLN A 1 191 ? -14.542 3.125 3.669 1.00 96.19 191 GLN A C 1
ATOM 1501 O O . GLN A 1 191 ? -14.449 3.083 2.446 1.00 96.19 191 GLN A O 1
ATOM 1506 N N . MET A 1 192 ? -13.734 2.418 4.464 1.00 96.44 192 MET A N 1
ATOM 1507 C CA . MET A 1 192 ? -12.704 1.517 3.944 1.00 96.44 192 MET A CA 1
ATOM 1508 C C . MET A 1 192 ? -13.315 0.301 3.248 1.00 96.44 192 MET A C 1
ATOM 1510 O O . MET A 1 192 ? -12.780 -0.142 2.240 1.00 96.44 192 MET A O 1
ATOM 1514 N N . GLN A 1 193 ? -14.432 -0.235 3.743 1.00 96.62 193 GLN A N 1
ATOM 1515 C CA . GLN A 1 193 ? -15.113 -1.373 3.124 1.00 96.62 193 GLN A CA 1
ATOM 1516 C C . GLN A 1 193 ? -15.758 -1.007 1.781 1.00 96.62 193 GLN A C 1
ATOM 1518 O O . GLN A 1 193 ? -15.702 -1.801 0.847 1.00 96.62 193 GLN A O 1
ATOM 1523 N N . ALA A 1 194 ? -16.383 0.169 1.693 1.00 95.81 194 ALA A N 1
ATOM 1524 C CA . ALA A 1 194 ? -17.130 0.599 0.514 1.00 95.81 194 ALA A CA 1
ATOM 1525 C C . ALA A 1 194 ? -16.272 1.310 -0.541 1.00 95.81 194 ALA A C 1
ATOM 1527 O O . ALA A 1 194 ? -16.763 1.546 -1.644 1.00 95.81 194 ALA A O 1
ATOM 1528 N N . THR A 1 195 ? -15.028 1.686 -0.220 1.00 93.88 195 THR A N 1
ATOM 1529 C CA . THR A 1 195 ? -14.176 2.393 -1.180 1.00 93.88 195 THR A CA 1
ATOM 1530 C C . THR A 1 195 ? -13.845 1.503 -2.373 1.00 93.88 195 THR A C 1
ATOM 1532 O O . THR A 1 195 ? -13.355 0.385 -2.234 1.00 93.88 195 THR A O 1
ATOM 1535 N N . ASP A 1 196 ? -14.063 2.037 -3.564 1.00 92.94 196 ASP A N 1
ATOM 1536 C CA . ASP A 1 196 ? -13.525 1.527 -4.821 1.00 92.94 196 ASP A CA 1
ATOM 1537 C C . ASP A 1 196 ? -12.259 2.291 -5.237 1.00 92.94 196 ASP A C 1
ATOM 1539 O O . ASP A 1 196 ? -11.627 1.957 -6.238 1.00 92.94 196 ASP A O 1
ATOM 1543 N N . LYS A 1 197 ? -11.879 3.313 -4.460 1.00 90.56 197 LYS A N 1
ATOM 1544 C CA . LYS A 1 197 ? -10.728 4.181 -4.673 1.00 90.56 197 LYS A CA 1
ATOM 1545 C C . LYS A 1 197 ? -9.656 3.888 -3.629 1.00 90.56 197 LYS A C 1
ATOM 1547 O O . LYS A 1 197 ? -9.724 4.352 -2.489 1.00 90.56 197 LYS A O 1
ATOM 1552 N N . ALA A 1 198 ? -8.625 3.172 -4.056 1.00 94.38 198 ALA A N 1
ATOM 1553 C CA . ALA A 1 198 ? -7.360 3.049 -3.345 1.00 94.38 198 ALA A CA 1
ATOM 1554 C C . ALA A 1 198 ? -6.220 3.467 -4.277 1.00 94.38 198 ALA A C 1
ATOM 1556 O O . ALA A 1 198 ? -6.302 3.263 -5.485 1.00 94.38 198 ALA A O 1
ATOM 1557 N N . LYS A 1 199 ? -5.157 4.060 -3.726 1.00 94.94 199 LYS A N 1
ATOM 1558 C CA . LYS A 1 199 ? -3.976 4.462 -4.497 1.00 94.94 199 LYS A CA 1
ATOM 1559 C C . LYS A 1 199 ? -2.788 3.599 -4.089 1.00 94.94 199 LYS A C 1
ATOM 1561 O O . LYS A 1 199 ? -2.172 3.826 -3.054 1.00 94.94 199 LYS A O 1
ATOM 1566 N N . GLY A 1 200 ? -2.499 2.597 -4.904 1.00 96.38 200 GLY A N 1
ATOM 1567 C CA . GLY A 1 200 ? -1.257 1.841 -4.884 1.00 96.38 200 GLY A CA 1
ATOM 1568 C C . GLY A 1 200 ? -0.136 2.626 -5.561 1.00 96.38 200 GLY A C 1
ATOM 1569 O O . GLY A 1 200 ? -0.348 3.309 -6.566 1.00 96.38 200 GLY A O 1
ATOM 1570 N N . ARG A 1 201 ? 1.064 2.529 -4.991 1.00 96.19 201 ARG A N 1
ATOM 1571 C CA . ARG A 1 201 ? 2.295 3.095 -5.543 1.00 96.19 201 ARG A CA 1
ATOM 1572 C C . ARG A 1 201 ? 3.390 2.041 -5.433 1.00 96.19 201 ARG A C 1
ATOM 1574 O O . ARG A 1 201 ? 3.868 1.766 -4.336 1.00 96.19 201 ARG A O 1
ATOM 1581 N N . LEU A 1 202 ? 3.759 1.441 -6.560 1.00 97.50 202 LEU A N 1
ATOM 1582 C CA . LEU A 1 202 ? 4.947 0.599 -6.649 1.00 97.50 202 LEU A CA 1
ATOM 1583 C C . LEU A 1 202 ? 6.152 1.505 -6.889 1.00 97.50 202 LEU A C 1
ATOM 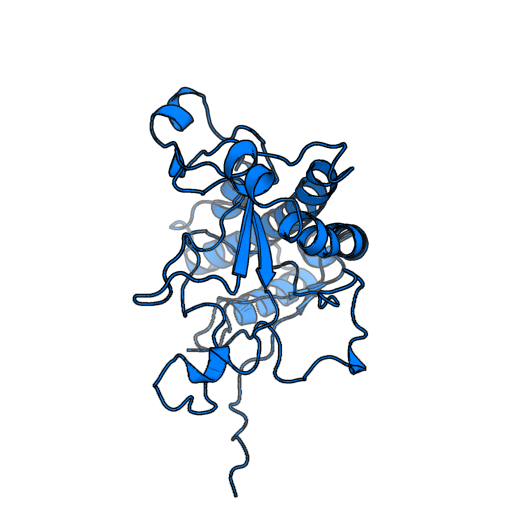1585 O O . LEU A 1 202 ? 6.124 2.346 -7.787 1.00 97.50 202 LEU A O 1
ATOM 1589 N N . LEU A 1 203 ? 7.180 1.354 -6.063 1.00 94.88 203 LEU A N 1
ATOM 1590 C CA . LEU A 1 203 ? 8.379 2.181 -6.094 1.00 94.88 203 LEU A CA 1
ATOM 1591 C C . LEU A 1 203 ? 9.575 1.338 -6.514 1.00 94.88 203 LEU A C 1
ATOM 1593 O O . LEU A 1 203 ? 9.761 0.231 -6.008 1.00 94.88 203 LEU A O 1
ATOM 1597 N N . TYR A 1 204 ? 10.381 1.890 -7.413 1.00 94.69 204 TYR A N 1
ATOM 1598 C CA . TYR A 1 204 ? 11.690 1.363 -7.763 1.00 94.69 204 TYR A CA 1
ATOM 1599 C C . TYR A 1 204 ? 12.733 2.457 -7.555 1.00 94.69 204 TYR A C 1
ATOM 1601 O O . TYR A 1 204 ? 12.610 3.536 -8.133 1.00 94.69 204 TYR A O 1
ATOM 1609 N N . TYR A 1 205 ? 13.734 2.191 -6.721 1.00 91.62 205 TYR A N 1
ATOM 1610 C CA . TYR A 1 205 ? 14.844 3.107 -6.474 1.00 91.62 205 TYR A CA 1
ATOM 1611 C C . TYR A 1 205 ? 16.045 2.627 -7.284 1.00 91.62 205 TYR A C 1
ATOM 1613 O O . TYR A 1 205 ? 16.497 1.498 -7.103 1.00 91.62 205 TYR A O 1
ATOM 1621 N N . PHE A 1 206 ? 16.522 3.468 -8.198 1.00 89.88 206 PHE A N 1
ATOM 1622 C CA . PHE A 1 206 ? 17.676 3.162 -9.035 1.00 89.88 206 PHE A CA 1
ATOM 1623 C C . PHE A 1 206 ? 18.973 3.322 -8.224 1.00 89.88 206 PHE A C 1
ATOM 1625 O O . PHE A 1 206 ? 19.035 4.191 -7.345 1.00 89.88 206 PHE A O 1
ATOM 1632 N N . PRO A 1 207 ? 20.023 2.532 -8.513 1.00 86.94 207 PRO A N 1
ATOM 1633 C CA . PRO A 1 207 ? 21.344 2.772 -7.946 1.00 86.94 207 PRO A CA 1
ATOM 1634 C C . PRO A 1 207 ? 21.816 4.198 -8.249 1.00 86.94 207 PRO A C 1
ATOM 1636 O O . PRO A 1 207 ? 21.718 4.663 -9.382 1.00 86.94 207 PRO A O 1
ATOM 1639 N N . ILE A 1 208 ? 22.345 4.891 -7.239 1.00 76.19 208 ILE A N 1
ATOM 1640 C CA . ILE A 1 208 ? 22.990 6.194 -7.423 1.00 76.19 208 ILE A CA 1
ATOM 1641 C C . ILE A 1 208 ? 24.482 5.941 -7.648 1.00 76.19 208 ILE A C 1
ATOM 1643 O O . ILE A 1 208 ? 25.156 5.383 -6.780 1.00 76.19 208 ILE A O 1
ATOM 1647 N N . GLU A 1 209 ? 25.015 6.347 -8.800 1.00 64.69 209 GLU A N 1
ATOM 1648 C CA . GLU A 1 209 ? 26.458 6.294 -9.034 1.00 64.69 209 GLU A CA 1
ATOM 1649 C C . GLU A 1 209 ? 27.177 7.328 -8.154 1.00 64.69 209 GLU A C 1
ATOM 1651 O O . GLU A 1 209 ? 26.736 8.467 -7.994 1.00 64.69 209 GLU A O 1
ATOM 1656 N N . SER A 1 210 ? 28.337 6.961 -7.602 1.00 54.44 210 SER A N 1
ATOM 1657 C CA . SER A 1 210 ? 29.118 7.807 -6.683 1.00 54.44 210 SER A CA 1
ATOM 1658 C C . SER A 1 210 ? 29.484 9.197 -7.233 1.00 54.44 210 SER A C 1
ATOM 1660 O O . SER A 1 210 ? 29.795 10.101 -6.460 1.00 54.44 210 SER A O 1
ATOM 1662 N N . SER A 1 211 ? 29.458 9.394 -8.556 1.00 45.28 211 SER A N 1
ATOM 1663 C CA . SER A 1 211 ? 29.671 10.694 -9.204 1.00 45.28 211 SER A CA 1
ATOM 1664 C C . SER A 1 211 ? 28.494 11.660 -9.043 1.00 45.28 211 SER A C 1
ATOM 1666 O O . SER A 1 211 ? 28.729 12.866 -8.935 1.00 45.28 211 SER A O 1
ATOM 1668 N N . ASP A 1 212 ? 27.257 11.171 -8.949 1.00 48.44 212 ASP A N 1
ATOM 1669 C CA . ASP A 1 212 ? 26.062 12.020 -8.836 1.00 48.44 212 ASP A CA 1
ATOM 1670 C C . ASP A 1 212 ? 25.887 12.602 -7.428 1.00 48.44 212 ASP A C 1
ATOM 1672 O O . ASP A 1 212 ? 25.418 13.733 -7.282 1.00 48.44 212 ASP A O 1
ATOM 1676 N N . ALA A 1 213 ? 26.406 11.916 -6.402 1.00 45.59 213 ALA A N 1
ATOM 1677 C CA . ALA A 1 213 ? 26.501 12.433 -5.032 1.00 45.59 213 ALA A CA 1
ATOM 1678 C C . ALA A 1 213 ? 27.395 13.689 -4.917 1.00 45.59 213 ALA A C 1
ATOM 1680 O O . ALA A 1 213 ? 27.300 14.445 -3.952 1.00 45.59 213 ALA A O 1
ATOM 1681 N N . SER A 1 214 ? 28.264 13.938 -5.908 1.00 34.91 214 SER A N 1
ATOM 1682 C CA . SER A 1 214 ? 29.162 15.104 -5.951 1.00 34.91 214 SER A CA 1
ATOM 1683 C C . SER A 1 214 ? 28.646 16.272 -6.809 1.00 34.91 214 SER A C 1
ATOM 1685 O O . SER A 1 214 ? 29.200 17.371 -6.748 1.00 34.91 214 SER A O 1
ATOM 1687 N N . ALA A 1 215 ? 27.575 16.067 -7.588 1.00 37.69 215 ALA A N 1
ATOM 1688 C CA . ALA A 1 215 ? 26.969 17.084 -8.457 1.00 37.69 215 ALA A CA 1
ATOM 1689 C C . ALA A 1 215 ? 25.872 17.917 -7.753 1.00 37.69 215 ALA A C 1
ATOM 1691 O O . ALA A 1 215 ? 25.428 18.956 -8.261 1.00 37.69 215 ALA A O 1
ATOM 1692 N N . SER A 1 216 ? 25.442 17.504 -6.559 1.00 37.91 216 SER A N 1
ATOM 1693 C CA . SER A 1 216 ? 24.835 18.384 -5.561 1.00 37.91 216 SER A CA 1
ATOM 1694 C C . SER A 1 216 ? 25.963 19.094 -4.814 1.00 37.91 216 SER A C 1
ATOM 1696 O O . SER A 1 216 ? 26.496 18.569 -3.848 1.00 37.91 216 SER A O 1
ATOM 1698 N N . GLY A 1 217 ? 26.367 20.279 -5.280 1.00 35.19 217 GLY A N 1
ATOM 1699 C CA . GLY A 1 217 ? 27.446 21.097 -4.701 1.00 35.19 217 GLY A CA 1
ATOM 1700 C C . GLY A 1 217 ? 27.211 21.622 -3.274 1.00 35.19 217 GLY A C 1
ATOM 1701 O O . GLY A 1 217 ? 27.798 22.632 -2.893 1.00 35.19 217 GLY A O 1
ATOM 1702 N N . GLU A 1 218 ? 26.379 20.959 -2.480 1.00 33.06 218 GLU A N 1
ATOM 1703 C CA . GLU A 1 218 ? 26.360 21.098 -1.034 1.00 33.06 218 GLU A CA 1
ATOM 1704 C C . GLU A 1 218 ? 27.208 19.976 -0.448 1.00 33.06 218 GLU A C 1
ATOM 1706 O O . GLU A 1 218 ? 27.135 18.828 -0.877 1.00 33.06 218 GLU A O 1
ATOM 1711 N N . LYS A 1 219 ? 28.049 20.310 0.537 1.00 32.75 219 LYS A N 1
ATOM 1712 C CA . LYS A 1 219 ? 28.653 19.292 1.393 1.00 32.75 219 LYS A CA 1
ATOM 1713 C C . LYS A 1 219 ? 27.509 18.423 1.899 1.00 32.75 219 LYS A C 1
ATOM 1715 O O . LYS A 1 219 ? 26.747 18.894 2.737 1.00 32.75 219 LYS A O 1
ATOM 1720 N N . VAL A 1 220 ? 27.409 17.196 1.395 1.00 40.88 220 VAL A N 1
ATOM 1721 C CA . VAL A 1 220 ? 26.562 16.157 1.968 1.00 40.88 220 VAL A CA 1
ATOM 1722 C C . VAL A 1 220 ? 27.119 15.933 3.369 1.00 40.88 220 VAL A C 1
ATOM 1724 O O . VAL A 1 220 ? 28.077 15.190 3.581 1.00 40.88 220 VAL A O 1
ATOM 1727 N N . SER A 1 221 ? 26.616 16.691 4.344 1.00 34.31 221 SER A N 1
ATOM 1728 C CA . SER A 1 221 ? 26.656 16.237 5.720 1.00 34.31 221 SER A CA 1
ATOM 1729 C C . SER A 1 221 ? 26.007 14.867 5.689 1.00 34.31 221 SER A C 1
ATOM 1731 O O . SER A 1 221 ? 24.937 14.722 5.106 1.00 34.31 221 SER A O 1
ATOM 1733 N N . ALA A 1 222 ? 26.673 13.872 6.265 1.00 39.66 222 ALA A N 1
ATOM 1734 C CA . ALA A 1 222 ? 26.201 12.497 6.406 1.00 39.66 222 ALA A CA 1
ATOM 1735 C C . ALA A 1 222 ? 24.974 12.392 7.344 1.00 39.66 222 ALA A C 1
ATOM 1737 O O . ALA A 1 222 ? 24.925 11.560 8.244 1.00 39.66 222 ALA A O 1
ATOM 1738 N N . SER A 1 223 ? 24.014 13.293 7.175 1.00 41.72 223 SER A N 1
ATOM 1739 C CA . SER A 1 223 ? 22.730 13.367 7.839 1.00 41.72 223 SER A CA 1
ATOM 1740 C C . SER A 1 223 ? 21.692 13.502 6.728 1.00 41.72 223 SER A C 1
ATOM 1742 O O . SER A 1 223 ? 21.494 14.596 6.206 1.00 41.72 223 SER A O 1
ATOM 1744 N N . GLU A 1 224 ? 21.059 12.373 6.404 1.00 46.69 224 GLU A N 1
ATOM 1745 C CA . GLU A 1 224 ? 19.817 12.261 5.626 1.00 46.69 224 GLU A CA 1
ATOM 1746 C C . GLU A 1 224 ? 19.960 12.246 4.091 1.00 46.69 224 GLU A C 1
ATOM 1748 O O . GLU A 1 224 ? 19.492 13.138 3.385 1.00 46.69 224 GLU A O 1
ATOM 1753 N N . ASP A 1 225 ? 20.513 11.148 3.557 1.00 48.12 225 ASP A N 1
ATOM 1754 C CA . ASP A 1 225 ? 20.216 10.684 2.192 1.00 48.12 225 ASP A CA 1
ATOM 1755 C C . ASP A 1 225 ? 18.714 10.367 2.085 1.00 48.12 225 ASP A C 1
ATOM 1757 O O . ASP A 1 225 ? 18.267 9.248 2.336 1.00 48.12 225 ASP A O 1
ATOM 1761 N N . SER A 1 226 ? 17.892 11.365 1.760 1.00 55.72 226 SER A N 1
ATOM 1762 C CA . SER A 1 226 ? 16.459 11.145 1.572 1.00 55.72 226 SER A CA 1
ATOM 1763 C C . SER A 1 226 ? 16.157 10.971 0.079 1.00 55.72 226 SER A C 1
ATOM 1765 O O . SER A 1 226 ? 15.980 11.942 -0.655 1.00 55.72 226 SER A O 1
ATOM 1767 N N . TRP A 1 227 ? 16.053 9.715 -0.382 1.00 59.59 227 TRP A N 1
ATOM 1768 C CA . TRP A 1 227 ? 15.440 9.369 -1.682 1.00 59.59 227 TRP A CA 1
ATOM 1769 C C . TRP A 1 227 ? 13.982 9.859 -1.798 1.00 59.59 227 TRP A C 1
ATOM 1771 O O . TRP A 1 227 ? 13.364 9.807 -2.863 1.00 59.59 227 TRP A O 1
ATOM 1781 N N . ILE A 1 228 ? 13.397 10.306 -0.685 1.00 59.72 228 ILE A N 1
ATOM 1782 C CA . ILE A 1 228 ? 12.097 10.951 -0.620 1.00 59.72 228 ILE A CA 1
ATOM 1783 C C . ILE A 1 228 ? 12.111 12.024 0.467 1.00 59.72 228 ILE A C 1
ATOM 1785 O O . ILE A 1 228 ? 12.495 11.761 1.602 1.00 59.72 228 ILE A O 1
ATOM 1789 N N . GLY A 1 229 ? 11.665 13.232 0.121 1.00 60.59 229 GLY A N 1
ATOM 1790 C CA . GLY A 1 229 ? 11.515 14.305 1.096 1.00 60.59 229 GLY A CA 1
ATOM 1791 C C . GLY A 1 229 ? 10.454 13.980 2.151 1.00 60.59 229 GLY A C 1
ATOM 1792 O O . GLY A 1 229 ? 9.514 13.217 1.910 1.00 60.59 229 GLY A O 1
ATOM 1793 N N . TRP A 1 230 ? 10.578 14.609 3.314 1.00 63.91 230 TRP A N 1
ATOM 1794 C CA . TRP A 1 230 ? 9.617 14.497 4.407 1.00 63.91 230 TRP A CA 1
ATOM 1795 C C . TRP A 1 230 ? 8.215 14.947 3.981 1.00 63.91 230 TRP A C 1
ATOM 1797 O O . TRP A 1 230 ? 8.025 16.069 3.508 1.00 63.91 230 TRP A O 1
ATOM 1807 N N . HIS A 1 231 ? 7.216 14.086 4.171 1.00 70.25 231 HIS A N 1
ATOM 1808 C CA . HIS A 1 231 ? 5.822 14.393 3.859 1.00 70.25 231 HIS A CA 1
ATOM 1809 C C . HIS A 1 231 ? 4.859 13.533 4.685 1.00 70.25 231 H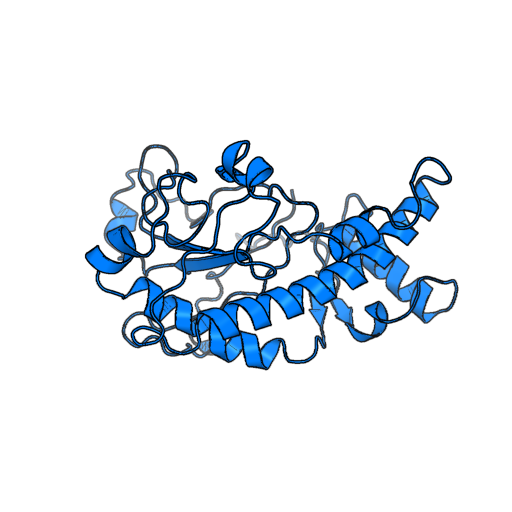IS A C 1
ATOM 1811 O O . HIS A 1 231 ? 5.246 12.532 5.282 1.00 70.25 231 HIS A O 1
ATOM 1817 N N . ASN A 1 232 ? 3.591 13.943 4.699 1.00 72.31 232 ASN A N 1
ATOM 1818 C CA . ASN A 1 232 ? 2.481 13.102 5.130 1.00 72.31 232 ASN A CA 1
ATOM 1819 C C . ASN A 1 232 ? 1.727 12.615 3.890 1.00 72.31 232 ASN A C 1
ATOM 1821 O O . ASN A 1 232 ? 1.530 13.384 2.943 1.00 72.31 232 ASN A O 1
ATOM 1825 N N . ASP A 1 233 ? 1.243 11.379 3.930 1.00 79.44 233 ASP A N 1
ATOM 1826 C CA . ASP A 1 233 ? 0.324 10.879 2.914 1.00 79.44 233 ASP A CA 1
ATOM 1827 C C . ASP A 1 233 ? -1.050 11.559 3.002 1.00 79.44 233 ASP A C 1
ATOM 1829 O O . ASP A 1 233 ? -1.462 12.083 4.036 1.00 79.44 233 ASP A O 1
ATOM 1833 N N . SER A 1 234 ? -1.779 11.545 1.885 1.00 77.19 234 SER A N 1
ATOM 1834 C CA . SER A 1 234 ? -3.061 12.248 1.708 1.00 77.19 234 SER A CA 1
ATOM 1835 C C . SER A 1 234 ? -4.302 11.357 1.916 1.00 77.19 234 SER A C 1
ATOM 1837 O O . SER A 1 234 ? -5.413 11.753 1.563 1.00 77.19 234 SER A O 1
ATOM 1839 N N . GLY A 1 235 ? -4.129 10.155 2.480 1.00 84.25 235 GLY A N 1
ATOM 1840 C CA . GLY A 1 235 ? -5.199 9.189 2.760 1.00 84.25 235 GLY A CA 1
ATOM 1841 C C . GLY A 1 235 ? -5.578 9.084 4.242 1.00 84.25 235 GLY A C 1
ATOM 1842 O O . GLY A 1 235 ? -4.984 9.730 5.098 1.00 84.25 235 GLY A O 1
ATOM 1843 N N . PHE A 1 236 ? -6.570 8.240 4.551 1.00 88.94 236 PHE A N 1
ATOM 1844 C CA . PHE A 1 236 ? -6.935 7.923 5.941 1.00 88.94 236 PHE A CA 1
ATOM 1845 C C . PHE A 1 236 ? -5.919 6.997 6.616 1.00 88.94 236 PHE A C 1
ATOM 1847 O O . PHE A 1 236 ? -5.604 7.172 7.788 1.00 88.94 236 PHE A O 1
ATOM 1854 N N . LEU A 1 237 ? -5.448 5.990 5.876 1.00 93.19 237 LEU A N 1
ATOM 1855 C CA . LEU A 1 237 ? -4.485 4.988 6.318 1.00 93.19 237 LEU A CA 1
ATOM 1856 C C . LEU A 1 237 ? -3.557 4.654 5.148 1.00 93.19 237 LEU A C 1
ATOM 1858 O O . LEU A 1 237 ? -4.031 4.442 4.029 1.00 93.19 237 LEU A O 1
ATOM 1862 N N . THR A 1 238 ? -2.259 4.558 5.427 1.00 94.06 238 THR A N 1
ATOM 1863 C CA . THR A 1 238 ? -1.258 4.033 4.492 1.00 94.06 238 THR A CA 1
ATOM 1864 C C . THR A 1 238 ? -0.848 2.641 4.948 1.00 94.06 238 THR A C 1
ATOM 1866 O O . THR A 1 238 ? -0.470 2.440 6.100 1.00 94.06 238 THR A O 1
ATOM 1869 N N . ALA A 1 239 ? -0.908 1.675 4.035 1.00 95.44 239 ALA A N 1
ATOM 1870 C CA . ALA A 1 239 ? -0.356 0.346 4.247 1.00 95.44 239 ALA A CA 1
ATOM 1871 C C . ALA A 1 239 ? 0.923 0.201 3.417 1.00 95.44 239 ALA A C 1
ATOM 1873 O O . ALA A 1 239 ? 0.903 0.403 2.203 1.00 95.44 239 ALA A O 1
ATOM 1874 N N . LEU A 1 240 ? 2.023 -0.174 4.068 1.00 94.25 240 LEU A N 1
ATOM 1875 C CA . LEU A 1 240 ? 3.311 -0.415 3.422 1.00 94.25 240 LEU A CA 1
ATOM 1876 C C . LEU A 1 240 ? 3.584 -1.916 3.374 1.00 94.25 240 LEU A C 1
ATOM 1878 O O . LEU A 1 240 ? 3.502 -2.603 4.389 1.00 94.25 240 LEU A O 1
ATOM 1882 N N . ALA A 1 241 ? 3.937 -2.425 2.192 1.00 93.62 241 ALA A N 1
ATOM 1883 C CA . ALA A 1 241 ? 4.301 -3.831 2.029 1.00 93.62 241 ALA A CA 1
ATOM 1884 C C . ALA A 1 241 ? 5.711 -4.148 2.570 1.00 93.62 241 ALA A C 1
ATOM 1886 O O . ALA A 1 241 ? 6.091 -5.316 2.640 1.00 93.62 241 ALA A O 1
ATOM 1887 N N . GLY A 1 242 ? 6.490 -3.126 2.935 1.00 89.00 242 GLY A N 1
ATOM 1888 C CA . GLY A 1 242 ? 7.910 -3.238 3.266 1.00 89.00 242 GLY A CA 1
ATOM 1889 C C . GLY A 1 242 ? 8.788 -3.387 2.023 1.00 89.00 242 GLY A C 1
ATOM 1890 O O . GLY A 1 242 ? 8.364 -3.917 0.995 1.00 89.00 242 GLY A O 1
ATOM 1891 N N . ASP A 1 243 ? 10.034 -2.961 2.137 1.00 89.88 243 ASP A N 1
ATOM 1892 C CA . ASP A 1 243 ? 11.045 -2.922 1.085 1.00 89.88 243 ASP A CA 1
ATOM 1893 C C . ASP A 1 243 ? 11.629 -4.300 0.731 1.00 89.88 243 ASP A C 1
ATOM 1895 O O . ASP A 1 243 ? 11.707 -5.233 1.538 1.00 89.88 243 ASP A O 1
ATOM 1899 N N . MET A 1 244 ? 12.030 -4.451 -0.528 1.00 91.88 244 MET A N 1
ATOM 1900 C CA . MET A 1 244 ? 12.802 -5.590 -1.010 1.00 91.88 244 MET A CA 1
ATOM 1901 C C . MET A 1 244 ? 13.997 -5.058 -1.788 1.00 91.88 244 MET A C 1
ATOM 1903 O O . MET A 1 244 ? 13.844 -4.187 -2.638 1.00 91.88 244 MET A O 1
ATOM 1907 N N . TYR A 1 245 ? 15.167 -5.618 -1.508 1.00 91.94 245 TYR A N 1
ATOM 1908 C CA . TYR A 1 245 ? 16.406 -5.262 -2.181 1.00 91.94 245 TYR A CA 1
ATOM 1909 C C . TYR A 1 245 ? 16.633 -6.238 -3.314 1.00 91.94 245 TYR A C 1
ATOM 1911 O O . TYR A 1 245 ? 16.530 -7.452 -3.122 1.00 91.94 245 TYR A O 1
ATOM 1919 N N . VAL A 1 246 ? 16.937 -5.701 -4.485 1.00 92.94 246 VAL A N 1
ATOM 1920 C CA . VAL A 1 246 ? 17.236 -6.473 -5.685 1.00 92.94 246 VAL A CA 1
ATOM 1921 C C . VAL A 1 246 ? 18.529 -5.962 -6.298 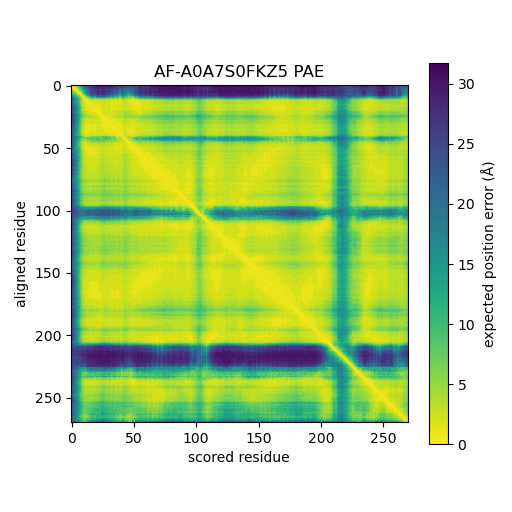1.00 92.94 246 VAL A C 1
ATOM 1923 O O . VAL A 1 246 ? 18.878 -4.794 -6.153 1.00 92.94 246 VAL A O 1
ATOM 1926 N N . ASN A 1 247 ? 19.258 -6.845 -6.966 1.00 92.19 247 ASN A N 1
ATOM 1927 C CA . ASN A 1 247 ? 20.411 -6.460 -7.760 1.00 92.19 247 ASN A CA 1
ATOM 1928 C C . ASN A 1 247 ? 19.906 -5.827 -9.066 1.00 92.19 247 ASN A C 1
ATOM 1930 O O . ASN A 1 247 ? 19.204 -6.487 -9.827 1.00 92.19 247 ASN A O 1
ATOM 1934 N N . ASP A 1 248 ? 20.255 -4.566 -9.315 1.00 92.25 248 ASP A N 1
ATOM 1935 C CA . ASP A 1 248 ? 19.752 -3.783 -10.454 1.00 92.25 248 ASP A CA 1
ATOM 1936 C C . ASP A 1 248 ? 20.150 -4.363 -11.821 1.00 92.25 248 ASP A C 1
ATOM 1938 O O . ASP A 1 248 ? 19.397 -4.273 -12.781 1.00 92.25 248 ASP A O 1
ATOM 1942 N N . GLU A 1 249 ? 21.274 -5.071 -11.917 1.00 92.19 249 GLU A N 1
ATOM 1943 C CA . GLU A 1 249 ? 21.688 -5.697 -13.178 1.00 92.19 249 GLU A CA 1
ATOM 1944 C C . GLU A 1 249 ? 20.855 -6.946 -13.518 1.00 92.19 249 GLU A C 1
ATOM 1946 O O . GLU A 1 249 ? 20.653 -7.278 -14.686 1.00 92.19 249 GLU A O 1
ATOM 1951 N N . THR A 1 250 ? 20.377 -7.671 -12.503 1.00 92.88 250 THR A N 1
ATOM 1952 C CA . THR A 1 250 ? 19.778 -9.011 -12.666 1.00 92.88 250 THR A CA 1
ATOM 1953 C C . THR A 1 250 ? 18.308 -9.103 -12.252 1.00 92.88 250 THR A C 1
ATOM 1955 O O . THR A 1 250 ? 17.638 -10.091 -12.570 1.00 92.88 250 THR A O 1
ATOM 1958 N N . GLY A 1 251 ? 17.805 -8.121 -11.504 1.00 91.62 251 GLY A N 1
ATOM 1959 C CA . GLY A 1 251 ? 16.483 -8.114 -10.878 1.00 91.62 251 GLY A CA 1
ATOM 1960 C C . GLY A 1 251 ? 16.283 -9.173 -9.788 1.00 91.62 251 GLY A C 1
ATOM 1961 O O . GLY A 1 251 ? 15.151 -9.398 -9.359 1.00 91.62 251 GLY A O 1
ATOM 1962 N N . GLN A 1 252 ? 17.345 -9.863 -9.357 1.00 92.69 252 GLN A N 1
ATOM 1963 C CA . GLN A 1 252 ? 17.251 -10.919 -8.346 1.00 92.69 252 GLN A CA 1
ATOM 1964 C C . GLN A 1 252 ? 17.282 -10.343 -6.926 1.00 92.69 252 GLN A C 1
ATOM 1966 O O . GLN A 1 252 ? 18.063 -9.420 -6.679 1.00 92.69 252 GLN A O 1
ATOM 1971 N N . PRO A 1 253 ? 16.495 -10.886 -5.976 1.00 92.06 253 PRO A N 1
ATOM 1972 C CA . PRO A 1 253 ? 16.563 -10.484 -4.575 1.00 92.06 253 PRO A CA 1
ATOM 1973 C C . PRO A 1 253 ? 17.972 -10.624 -3.990 1.00 92.06 253 PRO A C 1
ATOM 1975 O O . PRO A 1 253 ? 18.653 -11.625 -4.219 1.00 92.06 253 PRO A O 1
ATOM 1978 N N . ILE A 1 254 ? 18.388 -9.631 -3.208 1.00 90.88 254 ILE A N 1
ATOM 1979 C CA . ILE A 1 254 ? 19.669 -9.625 -2.496 1.00 90.88 254 ILE A CA 1
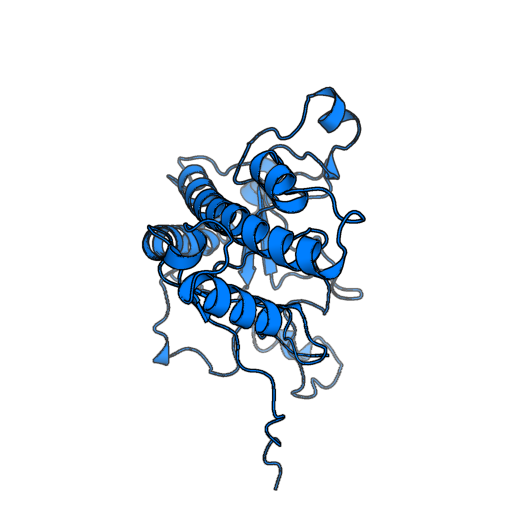ATOM 1980 C C . ILE A 1 254 ? 19.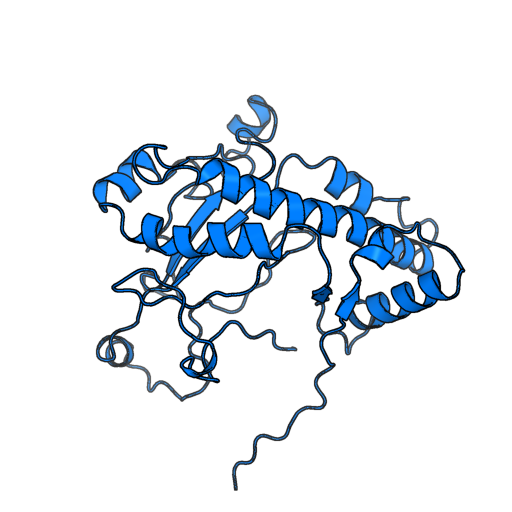492 -10.277 -1.121 1.00 90.88 254 ILE A C 1
ATOM 1982 O O . ILE A 1 254 ? 18.486 -10.070 -0.436 1.00 90.88 254 ILE A O 1
ATOM 1986 N N . ASP A 1 255 ? 20.487 -11.067 -0.710 1.00 87.31 255 ASP A N 1
ATOM 1987 C CA . ASP A 1 255 ? 20.542 -11.630 0.638 1.00 87.31 255 ASP A CA 1
ATOM 1988 C C . ASP A 1 255 ? 20.631 -10.507 1.677 1.00 87.31 255 ASP A C 1
ATOM 1990 O O . ASP A 1 255 ? 21.440 -9.588 1.552 1.00 87.31 255 ASP A O 1
ATOM 1994 N N . LYS A 1 256 ? 19.827 -10.600 2.740 1.00 84.00 256 LYS A N 1
ATOM 1995 C CA . LYS A 1 256 ? 19.770 -9.564 3.775 1.00 84.00 256 LYS A CA 1
ATOM 1996 C C . LYS A 1 256 ? 21.115 -9.264 4.431 1.00 84.00 256 LYS A C 1
ATOM 1998 O O . LYS A 1 256 ? 21.328 -8.141 4.866 1.00 84.00 256 LYS A O 1
ATOM 2003 N N . SER A 1 257 ? 22.010 -10.245 4.500 1.00 86.56 257 SER A N 1
ATOM 2004 C CA . SER A 1 257 ? 23.356 -10.079 5.058 1.00 86.56 257 SER A CA 1
ATOM 2005 C C . SER A 1 257 ? 24.273 -9.183 4.219 1.00 86.56 257 SER A C 1
ATOM 2007 O O . SER A 1 257 ? 25.299 -8.732 4.723 1.00 86.56 257 SER A O 1
ATOM 2009 N N . LEU A 1 258 ? 23.912 -8.926 2.959 1.00 86.44 258 LEU A N 1
ATOM 2010 C CA . LEU A 1 258 ? 24.667 -8.095 2.020 1.00 86.44 258 LEU A CA 1
ATOM 2011 C C . LEU A 1 258 ? 24.110 -6.670 1.906 1.00 86.44 258 LEU A C 1
ATOM 2013 O O . LEU A 1 258 ? 24.680 -5.853 1.186 1.00 86.44 258 LEU A O 1
ATOM 2017 N N . ILE A 1 259 ? 22.991 -6.382 2.573 1.00 85.00 259 ILE A N 1
ATOM 2018 C CA . ILE A 1 259 ? 22.361 -5.063 2.559 1.00 85.00 259 ILE A CA 1
ATOM 2019 C C . ILE A 1 259 ? 23.101 -4.167 3.550 1.00 85.00 259 ILE A C 1
ATOM 2021 O O . ILE A 1 259 ? 23.353 -4.569 4.688 1.00 85.00 259 ILE A O 1
ATOM 2025 N N . ASP A 1 260 ? 23.429 -2.949 3.120 1.00 81.19 260 ASP A N 1
ATOM 2026 C CA . ASP A 1 260 ? 23.947 -1.916 4.013 1.00 81.19 260 ASP A CA 1
ATOM 2027 C C . ASP A 1 260 ? 22.941 -1.673 5.158 1.00 81.19 260 ASP A C 1
ATOM 2029 O O . ASP A 1 260 ? 21.786 -1.347 4.884 1.00 81.19 260 ASP A O 1
ATOM 2033 N N . PRO A 1 261 ? 23.332 -1.811 6.438 1.00 79.25 261 PRO A N 1
ATOM 2034 C CA . PRO A 1 261 ? 22.445 -1.536 7.568 1.00 79.25 261 PRO A CA 1
ATOM 2035 C C . PRO A 1 261 ? 21.882 -0.105 7.609 1.00 79.25 261 PRO A C 1
ATOM 2037 O O . PRO A 1 261 ? 20.896 0.131 8.310 1.00 79.25 261 PRO A O 1
ATOM 2040 N N . ALA A 1 262 ? 22.520 0.839 6.908 1.00 77.00 262 ALA A N 1
ATOM 2041 C CA . ALA A 1 262 ? 22.065 2.218 6.745 1.00 77.00 262 ALA A CA 1
ATOM 2042 C C . ALA A 1 262 ? 21.136 2.423 5.530 1.00 77.00 262 ALA A C 1
ATOM 2044 O O . ALA A 1 262 ? 20.625 3.525 5.333 1.00 77.00 262 ALA A O 1
ATOM 2045 N N . ALA A 1 263 ? 20.907 1.387 4.717 1.00 76.25 263 ALA A N 1
ATOM 2046 C CA . ALA A 1 263 ? 19.940 1.430 3.633 1.00 76.25 263 ALA A CA 1
ATOM 2047 C C . ALA A 1 263 ? 18.536 1.060 4.129 1.00 76.25 263 ALA A C 1
ATOM 2049 O O . ALA A 1 263 ? 18.354 0.155 4.946 1.00 76.25 263 ALA A O 1
ATOM 2050 N N . GLY A 1 264 ? 17.536 1.744 3.575 1.00 72.62 264 GLY A N 1
ATOM 2051 C CA . GLY A 1 264 ? 16.132 1.393 3.740 1.00 72.62 264 GLY A CA 1
ATOM 2052 C C . GLY A 1 264 ? 15.222 2.568 4.027 1.00 72.62 264 GLY A C 1
ATOM 2053 O O . GLY A 1 264 ? 15.619 3.732 4.016 1.00 72.62 264 GLY A O 1
ATOM 2054 N N . LEU A 1 265 ? 13.952 2.235 4.243 1.00 71.00 265 LEU A N 1
ATOM 2055 C CA . LEU A 1 265 ? 12.929 3.189 4.644 1.00 71.00 265 LEU A CA 1
ATOM 2056 C C . LEU A 1 265 ? 12.834 3.198 6.168 1.00 71.00 265 LEU A C 1
ATOM 2058 O O . LEU A 1 265 ? 12.458 2.199 6.781 1.00 71.00 265 LEU A O 1
ATOM 2062 N N . TYR A 1 266 ? 13.141 4.344 6.766 1.00 71.81 266 TYR A N 1
ATOM 2063 C CA . TYR A 1 266 ? 13.068 4.542 8.208 1.00 71.81 266 TYR A CA 1
ATOM 2064 C C . TYR A 1 266 ? 11.798 5.305 8.574 1.00 71.81 266 TYR A C 1
ATOM 2066 O O . TYR A 1 266 ? 11.479 6.335 7.979 1.00 71.81 266 TYR A O 1
ATOM 2074 N N . ALA A 1 267 ? 11.077 4.798 9.572 1.00 66.56 267 ALA A N 1
ATOM 2075 C CA . ALA A 1 267 ? 10.082 5.581 10.283 1.00 66.56 267 ALA A CA 1
ATOM 2076 C C . ALA A 1 267 ? 10.777 6.317 11.428 1.00 66.56 267 ALA A C 1
ATOM 2078 O O . ALA A 1 267 ? 11.511 5.708 12.202 1.00 66.56 267 ALA A O 1
ATOM 2079 N N . VAL A 1 268 ? 10.537 7.616 11.526 1.00 64.56 268 VAL A N 1
ATOM 2080 C CA . VAL A 1 268 ? 11.168 8.502 12.505 1.00 64.56 268 VAL A CA 1
ATOM 2081 C C . VAL A 1 268 ? 10.080 9.272 13.239 1.00 64.56 268 VAL A C 1
ATOM 2083 O O . VAL A 1 268 ? 9.069 9.657 12.643 1.00 64.56 268 VAL A O 1
ATOM 2086 N N . ASN A 1 269 ? 10.251 9.443 14.548 1.00 62.75 269 ASN A N 1
ATOM 2087 C CA . ASN A 1 269 ? 9.365 10.289 15.336 1.00 62.75 269 ASN A CA 1
ATOM 2088 C C . ASN A 1 269 ? 9.659 11.774 15.062 1.00 62.75 269 ASN A C 1
ATOM 2090 O O . ASN A 1 269 ? 10.676 12.133 14.470 1.00 62.75 269 ASN A O 1
ATOM 2094 N N . ARG A 1 270 ? 8.704 12.630 15.431 1.00 55.34 270 ARG A N 1
ATOM 2095 C CA . ARG A 1 270 ? 8.852 14.088 15.374 1.00 55.34 270 ARG A CA 1
ATOM 2096 C C . ARG A 1 270 ? 9.308 14.638 16.712 1.00 55.34 270 ARG A C 1
ATOM 2098 O O . ARG A 1 270 ? 8.851 14.088 17.738 1.00 55.34 270 ARG A O 1
#

InterPro domains:
  IPR027443 Isopenicillin N synthase-like superfamily [G3DSA:2.60.120.330] (2-269)

Foldseek 3Di:
DDDPDPDPQQDAQEDELVLLVDAQDDDPSNVVVLVSVCQQCPDPRHLVHHHYPDQPCLVVLCVVQLLVLLLLVPPPPCCQVPQFADVVLPRQAGKDAQSDDPPPGGLRQKIKHKDQLQAQFFDDPVCCVVRVNQGPGHRDDDCVSPNCNSVSSNVNNVSQLVSVLSVLSSVLVSVCVVPPPVRDHCVSNVCSVPGSDDMDMRMDGHDDDPVVVVVPVDPPPVPDPDSDDDDDDPDPDDDDSADFDADSVPSHTDDPVPDDPPDGDDRDDD